Protein AF-A0A3N4I4E0-F1 (afdb_monomer_lite)

Structure (mmCIF, N/CA/C/O backbone):
data_AF-A0A3N4I4E0-F1
#
_entry.id   AF-A0A3N4I4E0-F1
#
loop_
_atom_site.group_PDB
_atom_site.id
_atom_site.type_symbol
_atom_site.label_atom_id
_atom_site.label_alt_id
_atom_site.label_comp_id
_atom_site.label_asym_id
_atom_site.label_entity_id
_atom_site.label_seq_id
_atom_site.pdbx_PDB_ins_code
_atom_site.Cartn_x
_atom_site.Cartn_y
_atom_site.Cartn_z
_atom_site.occupancy
_atom_site.B_iso_or_equiv
_atom_site.auth_seq_id
_atom_site.auth_comp_id
_atom_site.auth_asym_id
_atom_site.auth_atom_id
_atom_site.pdbx_PDB_model_num
ATOM 1 N N . MET A 1 1 ? -31.468 31.174 15.891 1.00 55.53 1 MET A N 1
ATOM 2 C CA . MET A 1 1 ? -30.235 30.364 15.900 1.00 55.53 1 MET A CA 1
ATOM 3 C C . MET A 1 1 ? -30.260 29.590 17.205 1.00 55.53 1 MET A C 1
ATOM 5 O O . MET A 1 1 ? -30.248 30.222 18.251 1.00 55.53 1 MET A O 1
ATOM 9 N N . THR A 1 2 ? -30.496 28.282 17.162 1.00 63.31 2 THR A N 1
ATOM 10 C CA . THR A 1 2 ? -30.601 27.446 18.366 1.00 63.31 2 THR A CA 1
ATOM 11 C C . THR A 1 2 ? -29.204 27.205 18.919 1.00 63.31 2 THR A C 1
ATOM 13 O O . THR A 1 2 ? -28.313 26.785 18.186 1.00 63.31 2 THR A O 1
ATOM 16 N N . ASP A 1 3 ? -29.010 27.522 20.193 1.00 76.69 3 ASP A N 1
ATOM 17 C CA . ASP A 1 3 ? -27.729 27.363 20.862 1.00 76.69 3 ASP A CA 1
ATOM 18 C C . ASP A 1 3 ? -27.512 25.889 21.234 1.00 76.69 3 ASP A C 1
ATOM 20 O O . ASP A 1 3 ? -28.197 25.345 22.101 1.00 76.69 3 ASP A O 1
ATOM 24 N N . LEU A 1 4 ? -26.571 25.232 20.550 1.00 75.00 4 LEU A N 1
ATOM 25 C CA . LEU A 1 4 ? -26.200 23.840 20.818 1.00 75.00 4 LEU A CA 1
ATOM 26 C C . LEU A 1 4 ? -25.424 23.698 22.139 1.00 75.00 4 LEU A C 1
ATOM 28 O O . LEU A 1 4 ? -25.235 22.573 22.601 1.00 75.00 4 LEU A O 1
ATOM 32 N N . THR A 1 5 ? -24.997 24.799 22.778 1.00 79.31 5 THR A N 1
ATOM 33 C CA . THR A 1 5 ? -24.234 24.739 24.033 1.00 79.31 5 THR A CA 1
ATOM 34 C C . THR A 1 5 ? -25.021 24.106 25.181 1.00 79.31 5 THR A C 1
ATOM 36 O O . THR A 1 5 ? -24.421 23.399 25.988 1.00 79.31 5 THR A O 1
ATOM 39 N N . ASN A 1 6 ? -26.353 24.229 25.183 1.00 88.12 6 ASN A N 1
ATOM 40 C CA . ASN A 1 6 ? -27.233 23.716 26.240 1.00 88.12 6 ASN A CA 1
ATOM 41 C C . ASN A 1 6 ? -27.667 22.248 26.068 1.00 88.12 6 ASN A C 1
ATOM 43 O O . ASN A 1 6 ? -28.499 21.769 26.837 1.00 88.12 6 ASN A O 1
ATOM 47 N N . ILE A 1 7 ? -27.142 21.523 25.073 1.00 93.19 7 ILE A N 1
ATOM 48 C CA . ILE A 1 7 ? -27.454 20.097 24.907 1.00 93.19 7 ILE A CA 1
ATOM 49 C C . ILE A 1 7 ? -26.740 19.286 26.009 1.00 93.19 7 ILE A C 1
ATOM 51 O O . ILE A 1 7 ? -25.511 19.397 26.116 1.00 93.19 7 ILE A O 1
ATOM 55 N N . PRO A 1 8 ? -27.469 18.452 26.784 1.00 96.06 8 PRO A N 1
ATOM 56 C CA . PRO A 1 8 ? -26.896 17.491 27.728 1.00 96.06 8 PRO A CA 1
ATOM 57 C C . PRO A 1 8 ? -25.795 16.621 27.113 1.00 96.06 8 PRO A C 1
ATOM 59 O O . PRO A 1 8 ? -25.830 16.297 25.924 1.00 96.06 8 PRO A O 1
ATOM 62 N N . HIS A 1 9 ? -24.816 16.216 27.924 1.00 96.38 9 HIS A N 1
ATOM 63 C CA . HIS A 1 9 ? -23.660 15.452 27.446 1.00 96.38 9 HIS A CA 1
ATOM 64 C C . HIS A 1 9 ? -24.060 14.125 26.788 1.00 96.38 9 HIS A C 1
ATOM 66 O O . HIS A 1 9 ? -23.484 13.746 25.770 1.00 96.38 9 HIS A O 1
ATOM 72 N N . GLU A 1 10 ? -25.074 13.459 27.329 1.00 96.44 10 GLU A N 1
ATOM 73 C CA . GLU A 1 10 ? -25.604 12.186 26.845 1.00 96.44 10 GLU A CA 1
ATOM 74 C C . GLU A 1 10 ? -26.172 12.339 25.432 1.00 96.44 10 GLU A C 1
ATOM 76 O O . GLU A 1 10 ? -25.810 11.583 24.533 1.00 96.44 10 GLU A O 1
ATOM 81 N N . LEU A 1 11 ? -26.972 13.386 25.205 1.00 96.94 11 LEU A N 1
ATOM 82 C CA . LEU A 1 11 ? -27.555 13.670 23.893 1.00 96.94 11 LEU A CA 1
ATOM 83 C C . LEU A 1 11 ? -26.493 14.068 22.861 1.00 96.94 11 LEU A C 1
ATOM 85 O O . LEU A 1 11 ? -26.644 13.772 21.682 1.00 96.94 11 LEU A O 1
ATOM 89 N N . ARG A 1 12 ? -25.390 14.709 23.271 1.00 96.31 12 ARG A N 1
ATOM 90 C CA . ARG A 1 12 ? -24.267 15.003 22.358 1.00 96.31 12 ARG A CA 1
ATOM 91 C C . ARG A 1 12 ? -23.573 13.732 21.882 1.00 96.31 12 ARG A C 1
ATOM 93 O O . ARG A 1 12 ? -23.201 13.656 20.712 1.00 96.31 12 ARG A O 1
ATOM 100 N N . ILE A 1 13 ? -23.396 12.757 22.774 1.00 96.69 13 ILE A N 1
ATOM 101 C CA . ILE A 1 13 ? -22.845 11.446 22.418 1.00 96.69 13 ILE A CA 1
ATOM 102 C C . ILE A 1 13 ? -23.818 10.725 21.484 1.00 96.69 13 ILE A C 1
ATOM 104 O O . ILE A 1 13 ? -23.400 10.298 20.416 1.00 96.69 13 ILE A O 1
ATOM 108 N N . GLU A 1 14 ? -25.110 10.688 21.812 1.00 96.94 14 GLU A N 1
ATOM 109 C CA . GLU A 1 14 ? -26.127 10.060 20.959 1.00 96.94 14 GLU A CA 1
ATOM 110 C C . GLU A 1 14 ? -26.185 10.697 19.559 1.00 96.94 14 GLU A C 1
ATOM 112 O O . GLU A 1 14 ? -26.230 9.987 18.555 1.00 96.94 14 GLU A O 1
ATOM 117 N N . ILE A 1 15 ? -26.105 12.030 19.459 1.00 96.38 15 ILE A N 1
ATOM 118 C CA . ILE A 1 15 ? -25.998 12.724 18.168 1.00 96.38 15 ILE A CA 1
ATOM 119 C C . ILE A 1 15 ? -24.757 12.245 17.415 1.00 96.38 15 ILE A C 1
ATOM 121 O O . ILE A 1 15 ? -24.874 11.875 16.251 1.00 96.38 15 ILE A O 1
ATOM 125 N N . PHE A 1 16 ? -23.589 12.222 18.067 1.00 97.12 16 PHE A N 1
ATOM 126 C CA . PHE A 1 16 ? -22.340 11.763 17.458 1.00 97.12 16 PHE A CA 1
ATOM 127 C C . PHE A 1 16 ? -22.440 10.326 16.926 1.00 97.12 16 PHE A C 1
ATOM 129 O O . PHE A 1 16 ? -22.025 10.074 15.799 1.00 97.12 16 PHE A O 1
ATOM 136 N N . GLU A 1 17 ? -23.025 9.407 17.695 1.00 95.62 17 GLU A N 1
ATOM 137 C CA . GLU A 1 17 ? -23.189 7.997 17.317 1.00 95.62 17 GLU A CA 1
ATOM 138 C C . GLU A 1 17 ? -24.074 7.802 16.075 1.00 95.62 17 GLU A C 1
ATOM 140 O O . GLU A 1 17 ? -23.922 6.809 15.361 1.00 95.62 17 GLU A O 1
ATOM 145 N N . ASN A 1 18 ? -24.970 8.755 15.796 1.00 95.44 18 ASN A N 1
ATOM 146 C CA . ASN A 1 18 ? -25.858 8.740 14.633 1.00 95.44 18 ASN A CA 1
ATOM 147 C C . ASN A 1 18 ? -25.272 9.443 13.393 1.00 95.44 18 ASN A C 1
ATOM 149 O O . ASN A 1 18 ? -25.853 9.358 12.306 1.00 95.44 18 ASN A O 1
ATOM 153 N N . ILE A 1 19 ? -24.129 10.128 13.505 1.00 95.19 19 ILE A N 1
ATOM 154 C CA . ILE A 1 19 ? -23.469 10.732 12.344 1.00 95.19 19 ILE A CA 1
ATOM 155 C C . ILE A 1 19 ? -22.836 9.612 11.515 1.00 95.19 19 ILE A C 1
ATOM 157 O O . ILE A 1 19 ? -21.941 8.917 11.971 1.00 95.19 19 ILE A O 1
ATOM 161 N N . SER A 1 20 ? -23.285 9.433 10.272 1.00 91.38 20 SER A N 1
ATOM 162 C CA . SER A 1 20 ? -22.727 8.402 9.381 1.00 91.38 20 SER A CA 1
ATOM 163 C C . SER A 1 20 ? -21.459 8.867 8.661 1.00 91.38 20 SER A C 1
ATOM 165 O O . SER A 1 20 ? -20.533 8.081 8.450 1.00 91.38 20 SER A O 1
ATOM 167 N N . ASP A 1 21 ? -21.400 10.148 8.284 1.00 92.44 21 ASP A N 1
ATOM 168 C CA . ASP A 1 21 ? -20.262 10.704 7.560 1.00 92.44 21 ASP A CA 1
ATOM 169 C C . ASP A 1 21 ? -19.096 11.041 8.499 1.00 92.44 21 ASP A C 1
ATOM 171 O O . ASP A 1 21 ? -19.231 11.702 9.529 1.00 92.44 21 ASP A O 1
ATOM 175 N N . ARG A 1 22 ? -17.896 10.605 8.118 1.00 92.06 22 ARG A N 1
ATOM 176 C CA . ARG A 1 22 ? -16.695 10.805 8.934 1.00 92.06 22 ARG A CA 1
ATOM 177 C C . ARG A 1 22 ? -16.303 12.283 9.043 1.00 92.06 22 ARG A C 1
ATOM 179 O O . ARG A 1 22 ? -15.754 12.680 10.071 1.00 92.06 22 ARG A O 1
ATOM 186 N N . GLN A 1 23 ? -16.475 13.070 7.982 1.00 93.94 23 GLN A N 1
ATOM 187 C CA . GLN A 1 23 ? -16.108 14.483 7.994 1.00 93.94 23 GLN A CA 1
ATOM 188 C C . GLN A 1 23 ? -17.066 15.274 8.884 1.00 93.94 23 GLN A C 1
ATOM 190 O O . GLN A 1 23 ? -16.603 16.094 9.676 1.00 93.94 23 GLN A O 1
ATOM 195 N N . ASP A 1 24 ? -18.356 14.962 8.843 1.00 95.88 24 ASP A N 1
ATOM 196 C CA . ASP A 1 24 ? -19.344 15.531 9.757 1.00 95.88 24 ASP A CA 1
ATOM 197 C C . ASP A 1 24 ? -19.058 15.143 11.208 1.00 95.88 24 ASP A C 1
ATOM 199 O O . ASP A 1 24 ? -19.115 15.998 12.090 1.00 95.88 24 ASP A O 1
ATOM 203 N N . ALA A 1 25 ? -18.635 13.903 11.464 1.00 96.06 25 ALA A N 1
ATOM 204 C CA . ALA A 1 25 ? -18.245 13.459 12.800 1.00 96.06 25 ALA A CA 1
ATOM 205 C C . ALA A 1 25 ? -17.017 14.226 13.330 1.00 96.06 25 ALA A C 1
ATOM 207 O O . ALA A 1 25 ? -16.953 14.583 14.510 1.00 96.06 25 ALA A O 1
ATOM 208 N N . LEU A 1 26 ? -16.045 14.530 12.458 1.00 95.06 26 LEU A N 1
ATOM 209 C CA . LEU A 1 26 ? -14.902 15.389 12.792 1.00 95.06 26 LEU A CA 1
ATOM 210 C C . LEU A 1 26 ? -15.337 16.833 13.055 1.00 95.06 26 LEU A C 1
ATOM 212 O O . LEU A 1 26 ? -14.911 17.421 14.047 1.00 95.06 26 LEU A O 1
ATOM 216 N N . ASN A 1 27 ? -16.198 17.386 12.202 1.00 96.12 27 ASN A N 1
ATOM 217 C CA . ASN A 1 27 ? -16.724 18.740 12.356 1.00 96.12 27 ASN A CA 1
ATOM 218 C C . ASN A 1 27 ? -17.505 18.868 13.674 1.00 96.12 27 ASN A C 1
ATOM 220 O O . ASN A 1 27 ? -17.295 19.820 14.423 1.00 96.12 27 ASN A O 1
ATOM 224 N N . PHE A 1 28 ? -18.341 17.876 13.994 1.00 95.94 28 PHE A N 1
ATOM 225 C CA . PHE A 1 28 ? -19.105 17.816 15.236 1.00 95.94 28 PHE A CA 1
ATOM 226 C C . PHE A 1 28 ? -18.189 17.728 16.456 1.00 95.94 28 PHE A C 1
ATOM 228 O O . PHE A 1 28 ? -18.354 18.497 17.404 1.00 95.94 28 PHE A O 1
ATOM 235 N N . ARG A 1 29 ? -17.169 16.859 16.418 1.00 96.00 29 ARG A N 1
ATOM 236 C CA . ARG A 1 29 ? -16.148 16.783 17.472 1.00 96.00 29 ARG A CA 1
ATOM 237 C C . ARG A 1 29 ? -15.447 18.125 17.680 1.00 96.00 29 ARG A C 1
ATOM 239 O O . ARG A 1 29 ? -15.196 18.493 18.820 1.00 96.00 29 ARG A O 1
ATOM 246 N N . SER A 1 30 ? -15.131 18.847 16.607 1.00 95.56 30 SER A N 1
ATOM 247 C CA . SER A 1 30 ? -14.412 20.125 16.659 1.00 95.56 30 SER A CA 1
ATOM 248 C C . SER A 1 30 ? -15.290 21.344 16.956 1.00 95.56 30 SER A C 1
ATOM 250 O O . SER A 1 30 ? -14.733 22.424 17.142 1.00 95.56 30 SER A O 1
ATOM 252 N N . LEU A 1 31 ? -16.614 21.182 17.025 1.00 94.75 31 LEU A N 1
ATOM 253 C CA . LEU A 1 31 ? -17.577 22.277 17.152 1.00 94.75 31 LEU A CA 1
ATOM 254 C C . LEU A 1 31 ? -17.364 23.131 18.410 1.00 94.75 31 LEU A C 1
ATOM 256 O O . LEU A 1 31 ? -17.414 24.356 18.337 1.00 94.75 31 LEU A O 1
ATOM 260 N N . ASP A 1 32 ? -17.109 22.494 19.555 1.00 94.56 32 ASP A N 1
ATOM 261 C CA . ASP A 1 32 ? -16.819 23.174 20.817 1.00 94.56 32 ASP A CA 1
ATOM 262 C C . ASP A 1 32 ? -15.914 22.331 21.736 1.00 94.56 32 ASP A C 1
ATOM 264 O O . ASP A 1 32 ? -15.631 21.156 21.482 1.00 94.56 32 ASP A O 1
ATOM 268 N N . LYS A 1 33 ? -15.431 22.945 22.825 1.00 95.06 33 LYS A N 1
ATOM 269 C CA . LYS A 1 33 ? -14.537 22.288 23.792 1.00 95.06 33 LYS A CA 1
ATOM 270 C C . LYS A 1 33 ? -15.213 21.107 24.504 1.00 95.06 33 LYS A C 1
ATOM 272 O O . LYS A 1 33 ? -14.527 20.151 24.870 1.00 95.06 33 LYS A O 1
ATOM 277 N N . THR A 1 34 ? -16.531 21.151 24.693 1.00 95.50 34 THR A N 1
ATOM 278 C CA . THR A 1 34 ? -17.293 20.084 25.354 1.00 95.50 34 THR A CA 1
ATOM 279 C C . THR A 1 34 ? -17.310 18.833 24.480 1.00 95.50 34 THR A C 1
ATOM 281 O O . THR A 1 34 ? -16.913 17.767 24.947 1.00 95.50 34 THR A O 1
ATOM 284 N N . ASN A 1 35 ? -17.635 18.962 23.192 1.00 95.94 35 ASN A N 1
ATOM 285 C CA . ASN A 1 35 ? -17.586 17.872 22.216 1.00 95.94 35 ASN A CA 1
ATOM 286 C C . ASN A 1 35 ? -16.178 17.287 22.085 1.00 95.94 35 ASN A C 1
ATOM 288 O O . ASN A 1 35 ? -16.027 16.068 22.100 1.00 95.94 35 ASN A O 1
ATOM 292 N N . GLN A 1 36 ? -15.141 18.130 22.035 1.00 95.88 36 GLN A N 1
ATOM 293 C CA . GLN A 1 36 ? -13.753 17.653 22.013 1.00 95.88 36 GLN A CA 1
ATOM 294 C C . GLN A 1 36 ? -13.387 16.843 23.266 1.00 95.88 36 GLN A C 1
ATOM 296 O O . GLN A 1 36 ? -12.597 15.904 23.169 1.00 95.88 36 GLN A O 1
ATOM 301 N N . THR A 1 37 ? -13.954 17.196 24.425 1.00 96.44 37 THR A N 1
ATOM 302 C CA . THR A 1 37 ? -13.708 16.508 25.703 1.00 96.44 37 THR A CA 1
ATOM 303 C C . THR A 1 37 ? -14.470 15.185 25.794 1.00 96.44 37 THR A C 1
ATOM 305 O O . THR A 1 37 ? -13.907 14.185 26.234 1.00 96.44 37 THR A O 1
ATOM 308 N N . LEU A 1 38 ? -15.735 15.162 25.360 1.00 96.81 38 LEU A N 1
ATOM 309 C CA . LEU A 1 38 ? -16.597 13.977 25.405 1.00 96.81 38 LEU A CA 1
ATOM 310 C C . LEU A 1 38 ? -16.207 12.943 24.338 1.00 96.81 38 LEU A C 1
ATOM 312 O O . LEU A 1 38 ? -16.094 11.749 24.620 1.00 96.81 38 LEU A O 1
ATOM 316 N N . ILE A 1 39 ? -15.959 13.400 23.109 1.00 97.06 39 ILE A N 1
ATOM 317 C CA . ILE A 1 39 ? -15.645 12.554 21.955 1.00 97.06 39 ILE A CA 1
ATOM 318 C C . ILE A 1 39 ? -14.129 12.362 21.901 1.00 97.06 39 ILE A C 1
ATOM 320 O O . ILE A 1 39 ? -13.401 12.951 21.095 1.00 97.06 39 ILE A O 1
ATOM 324 N N . THR A 1 40 ? -13.645 11.533 22.820 1.00 95.62 40 THR A N 1
ATOM 325 C CA . THR A 1 40 ? -12.248 11.084 22.849 1.00 95.62 40 THR A CA 1
ATOM 326 C C . THR A 1 40 ? -11.919 10.236 21.619 1.00 95.62 40 THR A C 1
ATOM 328 O O . THR A 1 40 ? -12.814 9.733 20.942 1.00 95.62 40 THR A O 1
ATOM 331 N N . ASP A 1 41 ? -10.633 10.001 21.346 1.00 93.19 41 ASP A N 1
ATOM 332 C CA . ASP A 1 41 ? -10.231 9.089 20.263 1.00 93.19 41 ASP A CA 1
ATOM 333 C C . ASP A 1 41 ? -10.795 7.674 20.460 1.00 93.19 41 ASP A C 1
ATOM 335 O O . ASP A 1 41 ? -11.144 7.013 19.486 1.00 93.19 41 ASP A O 1
ATOM 339 N N . THR A 1 42 ? -10.956 7.232 21.712 1.00 93.31 42 THR A N 1
ATOM 340 C CA . THR A 1 42 ? -11.574 5.944 22.051 1.00 93.31 42 THR A CA 1
ATOM 341 C C . THR A 1 42 ? -13.048 5.901 21.667 1.00 93.31 42 THR A C 1
ATOM 343 O O . THR A 1 42 ? -13.491 4.908 21.097 1.00 93.31 42 THR A O 1
ATOM 346 N N . VAL A 1 43 ? -13.812 6.958 21.966 1.00 94.44 43 VAL A N 1
ATOM 347 C CA . VAL A 1 43 ? -15.225 7.060 21.562 1.00 94.44 43 VAL A CA 1
ATOM 348 C C . VAL A 1 43 ? -15.317 7.175 20.044 1.00 94.44 43 VAL A C 1
ATOM 350 O O . VAL A 1 43 ? -16.084 6.453 19.418 1.00 94.44 43 VAL A O 1
ATOM 353 N N . PHE A 1 44 ? -14.460 7.990 19.429 1.00 95.69 44 PHE A N 1
ATOM 354 C CA . PHE A 1 44 ? -14.440 8.169 17.983 1.00 95.69 44 PHE A CA 1
ATOM 355 C C . PHE A 1 44 ? -14.168 6.857 17.236 1.00 95.69 44 PHE A C 1
ATOM 357 O O . PHE A 1 44 ? -14.888 6.518 16.301 1.00 95.69 44 PHE A O 1
ATOM 364 N N . ALA A 1 45 ? -13.183 6.079 17.695 1.00 93.25 45 ALA A N 1
ATOM 365 C CA . ALA A 1 45 ? -12.782 4.805 17.098 1.00 93.25 45 ALA A CA 1
ATOM 366 C C . ALA A 1 45 ? -13.842 3.686 17.196 1.00 93.25 45 ALA A C 1
ATOM 368 O O . ALA A 1 45 ? -13.687 2.632 16.567 1.00 93.25 45 ALA A O 1
ATOM 369 N N . ARG A 1 46 ? -14.910 3.878 17.984 1.00 93.19 46 ARG A N 1
ATOM 370 C CA . ARG A 1 46 ? -16.041 2.938 18.043 1.00 93.19 46 ARG A CA 1
ATOM 371 C C . ARG A 1 46 ? -16.972 3.065 16.845 1.00 93.19 46 ARG A C 1
ATOM 373 O O . ARG A 1 46 ? -17.530 2.052 16.455 1.00 93.19 46 ARG A O 1
ATOM 380 N N . HIS A 1 47 ? -17.091 4.258 16.265 1.00 94.00 47 HIS A N 1
ATOM 381 C CA . HIS A 1 47 ? -18.064 4.553 15.202 1.00 94.00 47 HIS A CA 1
ATOM 382 C C . HIS A 1 47 ? -17.392 4.956 13.883 1.00 94.00 47 HIS A C 1
ATOM 384 O O . HIS A 1 47 ? -17.961 4.790 12.807 1.00 94.00 47 HIS A O 1
ATOM 390 N N . HIS A 1 48 ? -16.151 5.447 13.938 1.00 95.06 48 HIS A N 1
ATOM 391 C CA . HIS A 1 48 ? -15.428 5.940 12.773 1.00 95.06 48 HIS A CA 1
ATOM 392 C C . HIS A 1 48 ? -13.957 5.532 12.785 1.00 95.06 48 HIS A C 1
ATOM 394 O O . HIS A 1 48 ? -13.319 5.397 13.826 1.00 95.06 48 HIS A O 1
ATOM 400 N N . LEU A 1 49 ? -13.373 5.417 11.592 1.00 94.00 49 LEU A N 1
ATOM 401 C CA . LEU A 1 49 ? -11.937 5.199 11.453 1.00 94.00 49 LEU A CA 1
ATOM 402 C C . LEU A 1 49 ? -11.156 6.472 11.798 1.00 94.00 49 LEU A C 1
ATOM 404 O O . LEU A 1 49 ? -11.375 7.548 11.218 1.00 94.00 49 LEU A O 1
ATOM 408 N N . LEU A 1 50 ? -10.161 6.326 12.672 1.00 93.50 50 LEU A N 1
ATOM 409 C CA . LEU A 1 50 ? -9.183 7.376 12.951 1.00 93.50 50 LEU A CA 1
ATOM 410 C C . LEU A 1 50 ? -8.433 7.775 11.663 1.00 93.50 50 LEU A C 1
ATOM 412 O O . LEU A 1 50 ? -8.303 6.958 10.747 1.00 93.50 50 LEU A O 1
ATOM 416 N N . PRO A 1 51 ? -7.876 9.003 11.566 1.00 92.12 51 PRO A N 1
ATOM 417 C CA . PRO A 1 51 ? -7.132 9.445 10.378 1.00 92.12 51 PRO A CA 1
ATOM 418 C C . PRO A 1 51 ? -6.061 8.449 9.911 1.00 92.12 51 PRO A C 1
ATOM 420 O O . PRO A 1 51 ? -5.933 8.171 8.719 1.00 92.12 51 PRO A O 1
ATOM 423 N N . LYS A 1 52 ? -5.341 7.850 10.864 1.00 94.50 52 LYS A N 1
ATOM 424 C CA . LYS A 1 52 ? -4.336 6.818 10.600 1.00 94.50 52 LYS A CA 1
ATOM 425 C C . LYS A 1 52 ? -4.943 5.548 10.000 1.00 94.50 52 LYS A C 1
ATOM 427 O O . LYS A 1 52 ? -4.450 5.064 8.988 1.00 94.50 52 LYS A O 1
ATOM 432 N N . GLN A 1 53 ? -6.028 5.039 10.582 1.00 95.12 53 GLN A N 1
ATOM 433 C CA . GLN A 1 53 ? -6.737 3.853 10.089 1.00 95.12 53 GLN A CA 1
ATOM 434 C C . GLN A 1 53 ? -7.316 4.082 8.691 1.00 95.12 53 GLN A C 1
ATOM 436 O O . GLN A 1 53 ? -7.198 3.221 7.824 1.00 95.12 53 GLN A O 1
ATOM 441 N N . HIS A 1 54 ? -7.860 5.271 8.431 1.00 94.69 54 HIS A N 1
ATOM 442 C CA . HIS A 1 54 ? -8.340 5.645 7.105 1.00 94.69 54 HIS A CA 1
ATOM 443 C C . HIS A 1 54 ? -7.205 5.641 6.064 1.00 94.69 54 HIS A C 1
ATOM 445 O O . HIS A 1 54 ? -7.373 5.142 4.951 1.00 94.69 54 HIS A O 1
ATOM 451 N N . TYR A 1 55 ? -6.021 6.148 6.426 1.00 96.56 55 TYR A N 1
ATOM 452 C CA . TYR A 1 55 ? -4.837 6.070 5.568 1.00 96.56 55 TYR A CA 1
ATOM 453 C C . TYR A 1 55 ? -4.395 4.619 5.308 1.00 96.56 55 TYR A C 1
ATOM 455 O O . TYR A 1 55 ? -4.133 4.268 4.156 1.00 96.56 55 TYR A O 1
ATOM 463 N N . ILE A 1 56 ? -4.363 3.770 6.344 1.00 97.38 56 ILE A N 1
ATOM 464 C CA . ILE A 1 56 ? -4.071 2.332 6.214 1.00 97.38 56 ILE A CA 1
ATOM 465 C C . ILE A 1 56 ? -5.050 1.697 5.224 1.00 97.38 56 ILE A C 1
ATOM 467 O O . ILE A 1 56 ? -4.617 1.140 4.215 1.00 97.38 56 ILE A O 1
ATOM 471 N N . LEU A 1 57 ? -6.356 1.848 5.462 1.00 97.31 57 LEU A N 1
ATOM 472 C CA . LEU A 1 57 ? -7.408 1.275 4.626 1.00 97.31 57 LEU A CA 1
ATOM 473 C C . LEU A 1 57 ? -7.265 1.700 3.164 1.00 97.31 57 LEU A C 1
ATOM 475 O O . LEU A 1 57 ? -7.289 0.853 2.272 1.00 97.31 57 LEU A O 1
ATOM 479 N N . LYS A 1 58 ? -7.036 2.995 2.916 1.00 96.88 58 LYS A N 1
ATOM 480 C CA . LYS A 1 58 ? -6.816 3.528 1.568 1.00 96.88 58 LYS A CA 1
ATOM 481 C C . LYS A 1 58 ? -5.662 2.817 0.859 1.00 96.88 58 LYS A C 1
ATOM 483 O O . LYS A 1 58 ? -5.820 2.398 -0.284 1.00 96.88 58 LYS A O 1
ATOM 488 N N . VAL A 1 59 ? -4.517 2.639 1.520 1.00 97.56 59 VAL A N 1
ATOM 489 C CA . VAL A 1 59 ? -3.357 1.951 0.924 1.00 97.56 59 VAL A CA 1
ATOM 490 C C . VAL A 1 59 ? -3.645 0.464 0.688 1.00 97.56 59 VAL A C 1
ATOM 492 O O . VAL A 1 59 ? -3.261 -0.075 -0.357 1.00 97.56 59 VAL A O 1
ATOM 495 N N . LEU A 1 60 ? -4.340 -0.203 1.616 1.00 97.38 60 LEU A N 1
ATOM 496 C CA . LEU A 1 60 ? -4.748 -1.600 1.454 1.00 97.38 60 LEU A CA 1
ATOM 497 C C . LEU A 1 60 ? -5.670 -1.769 0.240 1.00 97.38 60 LEU A C 1
ATOM 499 O O . LEU A 1 60 ? -5.410 -2.640 -0.591 1.00 97.38 60 LEU A O 1
ATOM 503 N N . ILE A 1 61 ? -6.687 -0.918 0.092 1.00 96.88 61 ILE A N 1
ATOM 504 C CA . ILE A 1 61 ? -7.621 -0.955 -1.041 1.00 96.88 61 ILE A CA 1
ATOM 505 C C . ILE A 1 61 ? -6.905 -0.610 -2.345 1.00 96.88 61 ILE A C 1
ATOM 507 O O . ILE A 1 61 ? -7.014 -1.361 -3.311 1.00 96.88 61 ILE A O 1
ATOM 511 N N . GLU A 1 62 ? -6.115 0.469 -2.378 1.00 95.12 62 GLU A N 1
ATOM 512 C CA . GLU A 1 62 ? -5.384 0.868 -3.584 1.00 95.12 62 GLU A CA 1
ATOM 513 C C . GLU A 1 62 ? -4.537 -0.294 -4.108 1.00 95.12 62 GLU A C 1
ATOM 515 O O . GLU A 1 62 ? -4.502 -0.541 -5.311 1.00 95.12 62 GLU A O 1
ATOM 520 N N . THR A 1 63 ? -3.854 -1.022 -3.225 1.00 95.25 63 THR A N 1
ATOM 521 C CA . THR A 1 63 ? -2.954 -2.133 -3.579 1.00 95.25 63 THR A CA 1
ATOM 522 C C . THR A 1 63 ? -3.659 -3.445 -3.913 1.00 95.25 63 THR A C 1
ATOM 524 O O . THR A 1 63 ? -3.027 -4.322 -4.509 1.00 95.25 63 THR A O 1
ATOM 527 N N . TYR A 1 64 ? -4.956 -3.570 -3.641 1.00 95.31 64 TYR A N 1
ATOM 528 C CA . TYR A 1 64 ? -5.755 -4.732 -4.008 1.00 95.31 64 TYR A CA 1
ATOM 529 C C . TYR A 1 64 ? -6.186 -4.669 -5.481 1.00 95.31 64 TYR A C 1
ATOM 531 O O . TYR A 1 64 ? -6.853 -3.734 -5.910 1.00 95.31 64 TYR A O 1
ATOM 539 N N . LYS A 1 65 ? -5.825 -5.677 -6.288 1.00 90.31 65 LYS A N 1
ATOM 540 C CA . LYS A 1 65 ? -6.166 -5.724 -7.728 1.00 90.31 65 LYS A CA 1
ATOM 541 C C . LYS A 1 65 ? -7.391 -6.595 -8.027 1.00 90.31 65 LYS A C 1
ATOM 543 O O . LYS A 1 65 ? -7.436 -7.254 -9.062 1.00 90.31 65 LYS A O 1
ATOM 548 N N . GLY A 1 66 ? -8.347 -6.668 -7.099 1.00 90.62 66 GLY A N 1
ATOM 549 C CA . GLY A 1 66 ? -9.562 -7.479 -7.260 1.00 90.62 66 GLY A CA 1
ATOM 550 C C . GLY A 1 66 ? -9.360 -8.989 -7.068 1.00 90.62 66 GLY A C 1
ATOM 551 O O . GLY A 1 66 ? -10.265 -9.774 -7.338 1.00 90.62 66 GLY A O 1
ATOM 552 N N . CYS A 1 67 ? -8.175 -9.422 -6.626 1.00 91.94 67 CYS A N 1
ATOM 553 C CA . CYS A 1 67 ? -7.857 -10.832 -6.413 1.00 91.94 67 CYS A CA 1
ATOM 554 C C . CYS A 1 67 ? -7.055 -11.026 -5.126 1.00 91.94 67 CYS A C 1
ATOM 556 O O . CYS A 1 67 ? -6.081 -10.313 -4.882 1.00 91.94 67 CYS A O 1
ATOM 558 N N . ALA A 1 68 ? -7.413 -12.037 -4.328 1.00 90.88 68 ALA A N 1
ATOM 559 C CA . ALA A 1 68 ? -6.710 -12.343 -3.082 1.00 90.88 68 ALA A CA 1
ATOM 560 C C . ALA A 1 68 ? -5.228 -12.684 -3.313 1.00 90.88 68 ALA A C 1
ATOM 562 O O . ALA A 1 68 ? -4.406 -12.411 -2.457 1.00 90.88 68 ALA A O 1
ATOM 563 N N . ARG A 1 69 ? -4.844 -13.200 -4.488 1.00 90.38 69 ARG A N 1
ATOM 564 C CA . ARG A 1 69 ? -3.435 -13.484 -4.836 1.00 90.38 69 ARG A CA 1
ATOM 565 C C . ARG A 1 69 ? -2.644 -12.256 -5.289 1.00 90.38 69 ARG A C 1
ATOM 567 O O . ARG A 1 69 ? -1.577 -12.393 -5.882 1.00 90.38 69 ARG A O 1
ATOM 574 N N . THR A 1 70 ? -3.170 -11.055 -5.072 1.00 88.12 70 THR A N 1
ATOM 575 C CA . THR A 1 70 ? -2.534 -9.817 -5.515 1.00 88.12 70 THR A CA 1
ATOM 576 C C . THR A 1 70 ? -2.461 -8.805 -4.387 1.00 88.12 70 THR A C 1
ATOM 578 O O . THR A 1 70 ? -3.401 -8.632 -3.615 1.00 88.12 70 THR A O 1
ATOM 581 N N . GLY A 1 71 ? -1.321 -8.130 -4.320 1.00 89.88 71 GLY A N 1
ATOM 582 C CA . GLY A 1 71 ? -1.076 -7.008 -3.434 1.00 89.88 71 GLY A CA 1
ATOM 583 C C . GLY A 1 71 ? -1.349 -7.215 -1.963 1.00 89.88 71 GLY A C 1
ATOM 584 O O . GLY A 1 71 ? -0.851 -8.172 -1.385 1.00 89.88 71 GLY A O 1
ATOM 585 N N . SER A 1 72 ? -2.108 -6.305 -1.359 1.00 95.38 72 SER A N 1
ATOM 586 C CA . SER A 1 72 ? -2.524 -6.407 0.043 1.00 95.38 72 SER A CA 1
ATOM 587 C C . SER A 1 72 ? -3.270 -7.717 0.324 1.00 95.38 72 SER A C 1
ATOM 589 O O . SER A 1 72 ? -3.035 -8.343 1.351 1.00 95.38 72 SER A O 1
ATOM 591 N N . GLY A 1 73 ? -4.067 -8.224 -0.622 1.00 95.31 73 GLY A N 1
ATOM 592 C CA . GLY A 1 73 ? -4.688 -9.546 -0.506 1.00 95.31 73 GLY A CA 1
ATOM 593 C C . GLY A 1 73 ? -3.669 -10.673 -0.319 1.00 95.31 73 GLY A C 1
ATOM 594 O O . GLY A 1 73 ? -3.882 -11.566 0.500 1.00 95.31 73 GLY A O 1
ATOM 595 N N . LEU A 1 74 ? -2.535 -10.605 -1.025 1.00 93.38 74 LEU A N 1
ATOM 596 C CA . LEU A 1 74 ? -1.495 -11.630 -0.940 1.00 93.38 74 LEU A CA 1
ATOM 597 C C . LEU A 1 74 ? -0.854 -11.659 0.452 1.00 93.38 74 LEU A C 1
ATOM 599 O O . LEU A 1 74 ? -0.508 -12.734 0.921 1.00 93.38 74 LEU A O 1
ATOM 603 N N . VAL A 1 75 ? -0.767 -10.518 1.143 1.00 94.38 75 VAL A N 1
ATOM 604 C CA . VAL A 1 75 ? -0.273 -10.454 2.530 1.00 94.38 75 VAL A CA 1
ATOM 605 C C . VAL A 1 75 ? -1.152 -11.296 3.455 1.00 94.38 75 VAL A C 1
ATOM 607 O O . VAL A 1 75 ? -0.639 -12.115 4.211 1.00 94.38 75 VAL A O 1
ATOM 610 N N . LEU A 1 76 ? -2.478 -11.161 3.350 1.00 94.62 76 LEU A N 1
ATOM 611 C CA . LEU A 1 76 ? -3.412 -11.968 4.141 1.00 94.62 76 LEU A CA 1
ATOM 612 C C . LEU A 1 76 ? -3.305 -13.464 3.808 1.00 94.62 76 LEU A C 1
ATOM 614 O O . LEU A 1 76 ? -3.348 -14.297 4.712 1.00 94.62 76 LEU A O 1
ATOM 618 N N . LEU A 1 77 ? -3.127 -13.811 2.529 1.00 92.38 77 LEU A N 1
ATOM 619 C CA . LEU A 1 77 ? -2.939 -15.205 2.115 1.00 92.38 77 LEU A CA 1
ATOM 620 C C . LEU A 1 77 ? -1.645 -15.815 2.658 1.00 92.38 77 LEU A C 1
ATOM 622 O O . LEU A 1 77 ? -1.675 -16.928 3.178 1.00 92.38 77 LEU A O 1
ATOM 626 N N . GLU A 1 78 ? -0.524 -15.098 2.559 1.00 89.75 78 GLU A N 1
ATOM 627 C CA . GLU A 1 78 ? 0.763 -15.544 3.111 1.00 89.75 78 GLU A CA 1
ATOM 628 C C . GLU A 1 78 ? 0.709 -15.621 4.648 1.00 89.75 78 GLU A C 1
ATOM 630 O O . GLU A 1 78 ? 1.331 -16.497 5.242 1.00 89.75 78 GLU A O 1
ATOM 635 N N . GLY A 1 79 ? -0.107 -14.776 5.289 1.00 86.50 79 GLY A N 1
ATOM 636 C CA . GLY A 1 79 ? -0.439 -14.852 6.714 1.00 86.50 79 GLY A CA 1
ATOM 637 C C . GLY A 1 79 ? -1.350 -16.028 7.101 1.00 86.50 79 GLY A C 1
ATOM 638 O O . GLY A 1 79 ? -1.592 -16.260 8.282 1.00 86.50 79 GLY A O 1
ATOM 639 N N . GLY A 1 80 ? -1.843 -16.804 6.131 1.00 88.56 80 GLY A N 1
ATOM 640 C CA . GLY A 1 80 ? -2.606 -18.032 6.360 1.00 88.56 80 GLY A CA 1
ATOM 641 C C . GLY A 1 80 ? -4.128 -17.885 6.298 1.00 88.56 80 GLY A C 1
ATOM 642 O O . GLY A 1 80 ? -4.828 -18.869 6.578 1.00 88.56 80 GLY A O 1
ATOM 643 N N . LEU A 1 81 ? -4.654 -16.714 5.915 1.00 92.94 81 LEU A N 1
ATOM 644 C CA . LEU A 1 81 ? -6.083 -16.552 5.638 1.00 92.94 81 LEU A CA 1
ATOM 645 C C . LEU A 1 81 ? -6.465 -17.285 4.348 1.00 92.94 81 LEU A C 1
ATOM 647 O O . LEU A 1 81 ? -5.671 -17.470 3.426 1.00 92.94 81 LEU A O 1
ATOM 651 N N . THR A 1 82 ? -7.723 -17.718 4.278 1.00 94.75 82 THR A N 1
ATOM 652 C CA . THR A 1 82 ? -8.236 -18.406 3.092 1.00 94.75 82 THR A CA 1
ATOM 653 C C . THR A 1 82 ? -8.536 -17.419 1.968 1.00 94.75 82 THR A C 1
ATOM 655 O O . THR A 1 82 ? -8.960 -16.289 2.202 1.00 94.75 82 THR A O 1
ATOM 658 N N . HIS A 1 83 ? -8.428 -17.885 0.722 1.00 95.50 83 HIS A N 1
ATOM 659 C CA . HIS A 1 83 ? -8.793 -17.095 -0.458 1.00 95.50 83 HIS A CA 1
ATOM 660 C C . HIS A 1 83 ? -10.215 -16.528 -0.389 1.00 95.50 83 HIS A C 1
ATOM 662 O O . HIS A 1 83 ? -10.439 -15.381 -0.776 1.00 95.50 83 HIS A O 1
ATOM 668 N N . LYS A 1 84 ? -11.174 -17.318 0.110 1.00 96.75 84 LYS A N 1
ATOM 669 C CA . LYS A 1 84 ? -12.571 -16.897 0.259 1.00 96.75 84 LYS A CA 1
ATOM 670 C C . LYS A 1 84 ? -12.695 -15.734 1.247 1.00 96.75 84 LYS A C 1
ATOM 672 O O . LYS A 1 84 ? -13.275 -14.714 0.887 1.00 96.75 84 LYS A O 1
ATOM 677 N N . LEU A 1 85 ? -12.108 -15.870 2.438 1.00 96.44 85 LEU A N 1
ATOM 678 C CA . LEU A 1 85 ? -12.175 -14.845 3.482 1.00 96.44 85 LEU A CA 1
ATOM 679 C C . LEU A 1 85 ? -11.468 -13.555 3.057 1.00 96.44 85 LEU A C 1
ATOM 681 O O . LEU A 1 85 ? -12.050 -12.481 3.163 1.00 96.44 85 LEU A O 1
ATOM 685 N N . THR A 1 86 ? -10.255 -13.650 2.507 1.00 96.62 86 THR A N 1
ATOM 686 C CA . THR A 1 86 ? -9.527 -12.480 1.996 1.00 96.62 86 THR A CA 1
ATOM 687 C C . THR A 1 86 ? -10.355 -11.732 0.957 1.00 96.62 86 THR A C 1
ATOM 689 O O . THR A 1 86 ? -10.497 -10.517 1.039 1.00 96.62 86 THR A O 1
ATOM 692 N N . LYS A 1 87 ? -10.937 -12.448 -0.013 1.00 96.75 87 LYS A N 1
ATOM 693 C CA . LYS A 1 87 ? -11.766 -11.834 -1.053 1.00 96.75 87 LYS A CA 1
ATOM 694 C C . LYS A 1 87 ? -12.993 -11.130 -0.451 1.00 96.75 87 LYS A C 1
ATOM 696 O O . LYS A 1 87 ? -13.303 -10.020 -0.867 1.00 96.75 87 LYS A O 1
ATOM 701 N N . GLN A 1 88 ? -13.651 -11.752 0.527 1.00 97.50 88 GLN A N 1
ATOM 702 C CA . GLN A 1 88 ? -14.806 -11.172 1.212 1.00 97.50 88 GLN A CA 1
ATOM 703 C C . GLN A 1 88 ? -14.450 -9.880 1.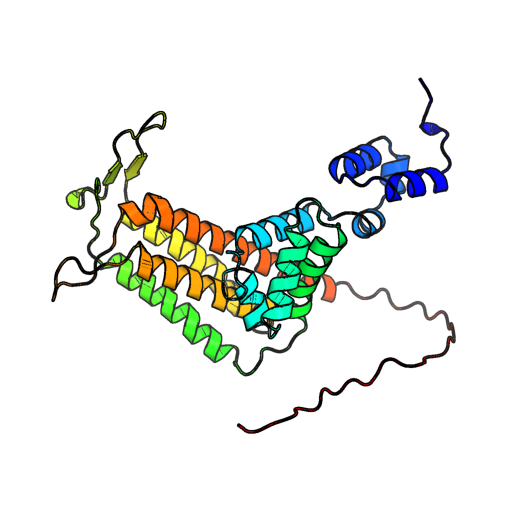959 1.00 97.50 88 GLN A C 1
ATOM 705 O O . GLN A 1 88 ? -15.110 -8.872 1.742 1.00 97.50 88 GLN A O 1
ATOM 710 N N . LEU A 1 89 ? -13.371 -9.872 2.750 1.00 97.94 89 LEU A N 1
ATOM 711 C CA . LEU A 1 89 ? -12.939 -8.681 3.496 1.00 97.94 89 LEU A CA 1
ATOM 712 C C . LEU A 1 89 ? -12.718 -7.467 2.581 1.00 97.94 89 LEU A C 1
ATOM 714 O O . LEU A 1 89 ? -13.144 -6.362 2.904 1.00 97.94 89 LEU A O 1
ATOM 718 N N . PHE A 1 90 ? -12.082 -7.672 1.423 1.00 97.88 90 PHE A N 1
ATOM 719 C CA . PHE A 1 90 ? -11.876 -6.593 0.457 1.00 97.88 90 PHE A CA 1
ATOM 720 C C . PHE A 1 90 ? -13.164 -6.166 -0.248 1.00 97.88 90 PHE A C 1
ATOM 722 O O . PHE A 1 90 ? -13.358 -4.971 -0.439 1.00 97.88 90 PHE A O 1
ATOM 729 N N . HIS A 1 91 ? -14.045 -7.097 -0.629 1.00 96.81 91 HIS A N 1
ATOM 730 C CA . HIS A 1 91 ? -15.319 -6.724 -1.250 1.00 96.81 91 HIS A CA 1
ATOM 731 C C . HIS A 1 91 ? -16.210 -5.923 -0.306 1.00 96.81 91 HIS A C 1
ATOM 733 O O . HIS A 1 91 ? -16.732 -4.895 -0.726 1.00 96.81 91 HIS A O 1
ATOM 739 N N . ASP A 1 92 ? -16.328 -6.349 0.952 1.00 97.06 92 ASP A N 1
ATOM 740 C CA . ASP A 1 92 ? -17.111 -5.634 1.960 1.00 97.06 92 ASP A CA 1
ATOM 741 C C . ASP A 1 92 ? -16.565 -4.206 2.153 1.00 97.06 92 ASP A C 1
ATOM 743 O O . ASP A 1 92 ? -17.333 -3.249 2.207 1.00 97.06 92 ASP A O 1
ATOM 747 N N . ALA A 1 93 ? -15.237 -4.045 2.216 1.00 97.00 93 ALA A N 1
ATOM 748 C CA . ALA A 1 93 ? -14.587 -2.745 2.412 1.00 97.00 93 ALA A CA 1
ATOM 749 C C . ALA A 1 93 ? -14.604 -1.831 1.168 1.00 97.00 93 ALA A C 1
ATOM 751 O O . ALA A 1 93 ? -14.374 -0.631 1.297 1.00 97.00 93 ALA A O 1
ATOM 752 N N . MET A 1 94 ? -14.843 -2.385 -0.025 1.00 96.50 94 MET A N 1
ATOM 753 C CA . MET A 1 94 ? -14.892 -1.661 -1.305 1.00 96.50 94 MET A CA 1
ATOM 754 C C . MET A 1 94 ? -16.318 -1.465 -1.842 1.00 96.50 94 MET A C 1
ATOM 756 O O . MET A 1 94 ? -16.473 -1.035 -2.986 1.00 96.50 94 MET A O 1
ATOM 760 N N . ALA A 1 95 ? -17.352 -1.814 -1.071 1.00 95.94 95 ALA A N 1
ATOM 761 C CA . ALA A 1 95 ? -18.737 -1.555 -1.453 1.00 95.94 95 ALA A CA 1
ATOM 762 C C . ALA A 1 95 ? -18.974 -0.049 -1.688 1.00 95.94 95 ALA A C 1
ATOM 764 O O . ALA A 1 95 ? -18.228 0.780 -1.178 1.00 95.94 95 ALA A O 1
ATOM 765 N N . GLU A 1 96 ? -20.012 0.309 -2.451 1.00 92.56 96 GLU A N 1
ATOM 766 C CA . GLU A 1 96 ? -20.339 1.714 -2.762 1.00 92.56 96 GLU A CA 1
ATOM 767 C C . GLU A 1 96 ? -20.606 2.544 -1.496 1.00 92.56 96 GLU A C 1
ATOM 769 O O . GLU A 1 96 ? -20.173 3.687 -1.402 1.00 92.56 96 GLU A O 1
ATOM 774 N N . ASN A 1 97 ? -21.237 1.924 -0.494 1.00 90.12 97 ASN A N 1
ATOM 775 C CA . ASN A 1 97 ? -21.478 2.491 0.831 1.00 90.12 97 ASN A CA 1
ATOM 776 C C . ASN A 1 97 ? -21.037 1.471 1.892 1.00 90.12 97 ASN A C 1
ATOM 778 O O . ASN A 1 97 ? -21.878 0.759 2.452 1.00 90.12 97 ASN A O 1
ATOM 782 N N . PRO A 1 98 ? -19.722 1.299 2.112 1.00 90.81 98 PRO A N 1
ATOM 783 C CA . PRO A 1 98 ? -19.236 0.262 3.000 1.00 90.81 98 PRO A CA 1
ATOM 784 C C . PRO A 1 98 ? -19.544 0.673 4.447 1.00 90.81 98 PRO A C 1
ATOM 786 O O . PRO A 1 98 ? -19.216 1.796 4.841 1.00 90.81 98 PRO A O 1
ATOM 789 N N . PRO A 1 99 ? -20.139 -0.209 5.272 1.00 91.56 99 PRO A N 1
ATOM 790 C CA . PRO A 1 99 ? -20.275 0.081 6.693 1.00 91.56 99 PRO A CA 1
ATOM 791 C C . PRO A 1 99 ? -18.877 0.271 7.292 1.00 91.56 99 PRO A C 1
ATOM 793 O O . PRO A 1 99 ? -17.935 -0.418 6.886 1.00 91.56 99 PRO A O 1
ATOM 796 N N . PHE A 1 100 ? -18.719 1.168 8.272 1.00 92.12 100 PHE A N 1
ATOM 797 C CA . PHE A 1 100 ? -17.400 1.446 8.862 1.00 92.12 100 PHE A CA 1
ATOM 798 C C . PHE A 1 100 ? -16.719 0.162 9.380 1.00 92.12 100 PHE A C 1
ATOM 800 O O . PHE A 1 100 ? -15.505 -0.012 9.232 1.00 92.12 100 PHE A O 1
ATOM 807 N N . GLU A 1 101 ? -17.522 -0.779 9.891 1.00 95.06 101 GLU A N 1
ATOM 808 C CA . GLU A 1 101 ? -17.078 -2.088 10.371 1.00 95.06 101 GLU A CA 1
ATOM 809 C C . GLU A 1 101 ? -16.439 -2.953 9.280 1.00 95.06 101 GLU A C 1
ATOM 811 O O . GLU A 1 101 ? -15.585 -3.789 9.565 1.00 95.06 101 GLU A O 1
ATOM 816 N N . ALA A 1 102 ? -16.791 -2.777 8.005 1.00 96.31 102 ALA A N 1
ATOM 817 C CA . ALA A 1 102 ? -16.118 -3.493 6.925 1.00 96.31 102 ALA A CA 1
ATOM 818 C C . ALA A 1 102 ? -14.652 -3.057 6.789 1.00 96.31 102 ALA A C 1
ATOM 820 O O . ALA A 1 102 ? -13.757 -3.904 6.733 1.00 96.31 102 ALA A O 1
ATOM 821 N N . GLY A 1 103 ? -14.398 -1.746 6.804 1.00 96.31 103 GLY A N 1
ATOM 822 C CA . GLY A 1 103 ? -13.042 -1.200 6.775 1.00 96.31 103 GLY A CA 1
ATOM 823 C C . GLY A 1 103 ? -12.245 -1.566 8.028 1.00 96.31 103 GLY A C 1
ATOM 824 O O . GLY A 1 103 ? -11.085 -1.970 7.926 1.00 96.31 103 GLY A O 1
ATOM 825 N N . LYS A 1 104 ? -12.883 -1.491 9.200 1.00 96.38 104 LYS A N 1
ATOM 826 C CA . LYS A 1 104 ? -12.273 -1.849 10.485 1.00 96.38 104 LYS A CA 1
ATOM 827 C C . LYS A 1 104 ? -11.872 -3.325 10.542 1.00 96.38 104 LYS A C 1
ATOM 829 O O . LYS A 1 104 ? -10.703 -3.607 10.788 1.00 96.38 104 LYS A O 1
ATOM 834 N N . ARG A 1 105 ? -12.772 -4.250 10.179 1.00 97.56 105 ARG A N 1
ATOM 835 C CA . ARG A 1 105 ? -12.480 -5.696 10.113 1.00 97.56 105 ARG A CA 1
ATOM 836 C C . ARG A 1 105 ? -11.315 -6.023 9.180 1.00 97.56 105 ARG A C 1
ATOM 838 O O . ARG A 1 105 ? -10.533 -6.926 9.468 1.00 97.56 105 ARG A O 1
ATOM 845 N N . LEU A 1 106 ? -11.178 -5.307 8.060 1.00 97.94 106 LEU A N 1
ATOM 846 C CA . LEU A 1 106 ? -10.034 -5.491 7.166 1.00 97.94 106 LEU A CA 1
ATOM 847 C C . LEU A 1 106 ? -8.720 -5.066 7.840 1.00 97.94 106 LEU A C 1
ATOM 849 O O . LEU A 1 106 ? -7.738 -5.795 7.741 1.00 97.9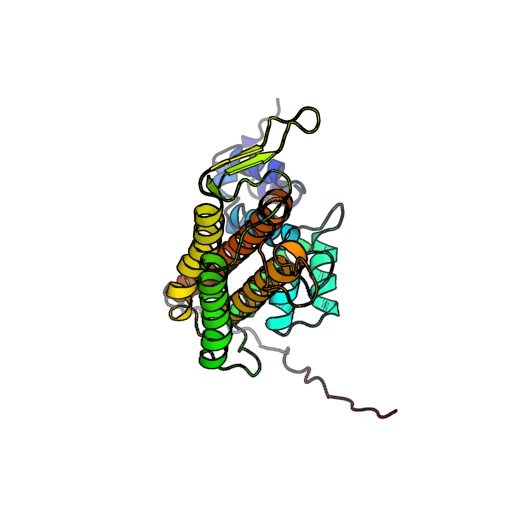4 106 LEU A O 1
ATOM 853 N N . ILE A 1 107 ? -8.692 -3.926 8.536 1.00 97.56 107 ILE A N 1
ATOM 854 C CA . ILE A 1 107 ? -7.504 -3.478 9.284 1.00 97.56 107 ILE A CA 1
ATOM 855 C C . ILE A 1 107 ? -7.171 -4.477 10.398 1.00 97.56 107 ILE A C 1
ATOM 857 O O . ILE A 1 107 ? -6.033 -4.935 10.479 1.00 97.56 107 ILE A O 1
ATOM 861 N N . GLU A 1 108 ? -8.165 -4.877 11.188 1.00 96.19 108 GLU A N 1
ATOM 862 C CA . GLU A 1 108 ? -8.012 -5.850 12.274 1.00 96.19 108 GLU A CA 1
ATOM 863 C C . GLU A 1 108 ? -7.499 -7.203 11.762 1.00 96.19 108 GLU A C 1
ATOM 865 O O . GLU A 1 108 ? -6.670 -7.831 12.413 1.00 96.19 108 GLU A O 1
ATOM 870 N N . ALA A 1 109 ? -7.907 -7.639 10.564 1.00 96.81 109 ALA A N 1
ATOM 871 C CA . ALA A 1 109 ? -7.377 -8.856 9.950 1.00 96.81 109 ALA A CA 1
ATOM 872 C C . ALA A 1 109 ? -5.871 -8.761 9.649 1.00 96.81 109 ALA A C 1
ATOM 874 O O . ALA A 1 109 ? -5.159 -9.757 9.776 1.00 96.81 109 ALA A O 1
ATOM 875 N N . PHE A 1 110 ? -5.370 -7.580 9.270 1.00 97.06 110 PHE A N 1
ATOM 876 C CA . PHE A 1 110 ? -3.932 -7.343 9.123 1.00 97.06 110 PHE A CA 1
ATOM 877 C C . PHE A 1 110 ? -3.233 -7.258 10.481 1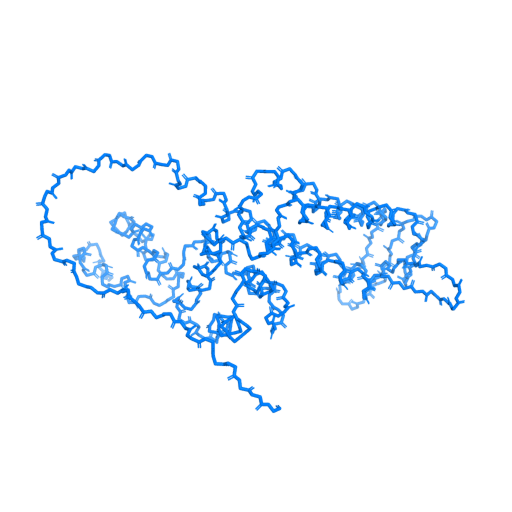.00 97.06 110 PHE A C 1
ATOM 879 O O . PHE A 1 110 ? -2.164 -7.841 10.643 1.00 97.06 110 PHE A O 1
ATOM 886 N N . GLU A 1 111 ? -3.820 -6.572 11.461 1.00 95.25 111 GLU A N 1
ATOM 887 C CA . GLU A 1 111 ? -3.261 -6.476 12.816 1.00 95.25 111 GLU A CA 1
ATOM 888 C C . GLU A 1 111 ? -3.168 -7.851 13.487 1.00 95.25 111 GLU A C 1
ATOM 890 O O . GLU A 1 111 ? -2.153 -8.161 14.108 1.00 95.25 111 GLU A O 1
ATOM 895 N N . ALA A 1 112 ? -4.160 -8.720 13.279 1.00 94.38 112 ALA A N 1
ATOM 896 C CA . ALA A 1 112 ? -4.169 -10.089 13.782 1.00 94.38 112 ALA A CA 1
ATOM 897 C C . ALA A 1 112 ? -2.987 -10.917 13.254 1.00 94.38 112 ALA A C 1
ATOM 899 O O . ALA A 1 112 ? -2.480 -11.780 13.972 1.00 94.38 112 ALA A O 1
ATOM 900 N N . LEU A 1 113 ? -2.479 -10.621 12.047 1.00 92.69 113 LEU A N 1
ATOM 901 C CA . LEU A 1 113 ? -1.268 -11.267 11.537 1.00 92.69 113 LEU A CA 1
ATOM 902 C C . LEU A 1 113 ? -0.044 -10.976 12.408 1.00 92.69 113 LEU A C 1
ATOM 904 O O . LEU A 1 113 ? 0.915 -11.729 12.342 1.00 92.69 113 LEU A O 1
ATOM 908 N N . HIS A 1 114 ? -0.018 -9.917 13.214 1.00 90.38 114 HIS A N 1
ATOM 909 C CA . HIS A 1 114 ? 1.108 -9.676 14.115 1.00 90.38 114 HIS A CA 1
ATOM 910 C C . HIS A 1 114 ? 1.266 -10.799 15.151 1.00 90.38 114 HIS A C 1
ATOM 912 O O . HIS A 1 114 ? 2.386 -11.184 15.484 1.00 90.38 114 HIS A O 1
ATOM 918 N N . ASP A 1 115 ? 0.147 -11.331 15.641 1.00 85.06 115 ASP A N 1
ATOM 919 C CA . ASP A 1 115 ? 0.125 -12.296 16.742 1.00 85.06 115 ASP A CA 1
ATOM 920 C C . ASP A 1 115 ? 0.095 -13.755 16.246 1.00 85.06 115 ASP A C 1
ATOM 922 O O . ASP A 1 115 ? 0.204 -14.700 17.031 1.00 85.06 115 ASP A O 1
ATOM 926 N N . MET A 1 116 ? -0.002 -13.957 14.930 1.00 86.12 116 MET A N 1
ATOM 927 C CA . MET A 1 116 ? 0.067 -15.276 14.308 1.00 86.12 116 MET A CA 1
ATOM 928 C C . MET A 1 116 ? 1.510 -15.773 14.210 1.00 86.12 116 MET A C 1
ATOM 930 O O . MET A 1 116 ? 2.442 -15.007 13.968 1.00 86.12 116 MET A O 1
ATOM 934 N N . LYS A 1 117 ? 1.695 -17.093 14.320 1.00 73.56 117 LYS A N 1
ATOM 935 C CA . LYS A 1 117 ? 2.955 -17.754 13.951 1.00 73.56 117 LYS A CA 1
ATOM 936 C C . LYS A 1 117 ? 2.991 -17.974 12.436 1.00 73.56 117 LYS A C 1
ATOM 938 O O . LYS A 1 117 ? 2.012 -18.462 11.870 1.00 73.56 117 LYS A O 1
ATOM 943 N N . MET A 1 118 ? 4.121 -17.668 11.799 1.00 67.62 118 MET A N 1
ATOM 944 C CA . MET A 1 118 ? 4.343 -17.968 10.381 1.00 67.62 118 MET A CA 1
ATOM 945 C C . MET A 1 118 ? 4.178 -19.473 10.155 1.00 67.62 118 MET A C 1
ATOM 947 O O . MET A 1 118 ? 4.794 -20.275 10.860 1.00 67.62 118 MET A O 1
ATOM 951 N N . ARG A 1 119 ? 3.377 -19.867 9.160 1.00 60.53 119 ARG A N 1
ATOM 952 C CA . ARG A 1 119 ? 3.328 -21.268 8.724 1.00 60.53 119 ARG A CA 1
ATOM 953 C C . ARG A 1 119 ? 4.642 -21.615 8.027 1.00 60.53 119 ARG A C 1
ATOM 955 O O . ARG A 1 119 ? 5.017 -20.961 7.058 1.00 60.53 119 ARG A O 1
ATOM 962 N N . ASP A 1 120 ? 5.326 -22.637 8.531 1.00 57.59 120 ASP A N 1
ATOM 963 C CA . ASP A 1 120 ? 6.318 -23.449 7.810 1.00 57.59 120 ASP A CA 1
ATOM 964 C C . ASP A 1 120 ? 7.529 -22.734 7.174 1.00 57.59 120 ASP A C 1
ATOM 966 O O . ASP A 1 120 ? 8.279 -23.352 6.419 1.00 57.59 120 ASP A O 1
ATOM 970 N N . ARG A 1 121 ? 7.780 -21.453 7.476 1.00 61.50 121 ARG A N 1
ATOM 971 C CA . ARG A 1 121 ? 8.976 -20.732 7.013 1.00 61.50 121 ARG A CA 1
ATOM 972 C C . ARG A 1 121 ? 9.749 -20.172 8.186 1.00 61.50 121 ARG A C 1
ATOM 974 O O . ARG A 1 121 ? 9.259 -19.326 8.930 1.00 61.50 121 ARG A O 1
ATOM 981 N N . THR A 1 122 ? 10.992 -20.621 8.317 1.00 59.94 122 THR A N 1
ATOM 982 C CA . THR A 1 122 ? 11.916 -20.007 9.270 1.00 59.94 122 THR A CA 1
ATOM 983 C C . THR A 1 122 ? 12.254 -18.583 8.807 1.00 59.94 122 THR A C 1
ATOM 985 O O . THR A 1 122 ? 12.405 -18.359 7.599 1.00 59.94 122 THR A O 1
ATOM 988 N N . PRO A 1 123 ? 12.449 -17.623 9.728 1.00 59.31 123 PRO A N 1
ATOM 989 C CA . PRO A 1 123 ? 12.886 -16.267 9.385 1.00 59.31 123 PRO A CA 1
ATOM 990 C C . PRO A 1 123 ? 14.124 -16.240 8.468 1.00 59.31 123 PRO A C 1
ATOM 992 O O . PRO A 1 123 ? 14.209 -15.427 7.555 1.00 59.31 123 PRO A O 1
ATOM 995 N N . LYS A 1 124 ? 15.043 -17.206 8.623 1.00 62.31 124 LYS A N 1
ATOM 996 C CA . LYS A 1 124 ? 16.247 -17.352 7.782 1.00 62.31 124 LYS A CA 1
ATOM 997 C C . LYS A 1 124 ? 15.943 -17.664 6.314 1.00 62.31 124 LYS A C 1
ATOM 999 O O . LYS A 1 124 ? 16.564 -17.091 5.422 1.00 62.31 124 LYS A O 1
ATOM 1004 N N . GLN A 1 125 ? 14.996 -18.564 6.044 1.00 66.44 125 GLN A N 1
ATOM 1005 C CA . GLN A 1 125 ? 14.592 -18.885 4.668 1.00 66.44 125 GLN A CA 1
ATOM 1006 C C . GLN A 1 125 ? 13.958 -17.671 3.990 1.00 66.44 125 GLN A C 1
ATOM 1008 O O . GLN A 1 125 ? 14.182 -17.428 2.807 1.00 66.44 125 GLN A O 1
ATOM 1013 N N . PHE A 1 126 ? 13.202 -16.897 4.761 1.00 67.19 126 PHE A N 1
ATOM 1014 C CA . PHE A 1 126 ? 12.577 -15.671 4.305 1.00 67.19 126 PHE A CA 1
ATOM 1015 C C . PHE A 1 126 ? 13.618 -14.597 3.941 1.00 67.19 126 PHE A C 1
ATOM 1017 O O . PHE A 1 126 ? 13.588 -14.107 2.812 1.00 67.19 126 PHE A O 1
ATOM 1024 N N . THR A 1 127 ? 14.595 -14.327 4.814 1.00 65.50 127 THR A N 1
ATOM 1025 C CA . THR A 1 127 ? 15.659 -13.343 4.552 1.00 65.50 127 THR A CA 1
ATOM 1026 C C . THR A 1 127 ? 16.450 -13.662 3.288 1.00 65.50 127 THR A C 1
ATOM 1028 O O . THR A 1 127 ? 16.628 -12.804 2.422 1.00 65.50 127 THR A O 1
ATOM 1031 N N . ASN A 1 128 ? 16.840 -14.925 3.118 1.00 68.81 128 ASN A N 1
ATOM 1032 C CA . ASN A 1 128 ? 17.620 -15.345 1.957 1.00 68.81 128 ASN A CA 1
ATOM 1033 C C . ASN A 1 128 ? 16.817 -15.231 0.650 1.00 68.81 128 ASN A C 1
ATOM 1035 O O . ASN A 1 128 ? 17.365 -14.871 -0.389 1.00 68.81 128 ASN A O 1
ATOM 1039 N N . LEU A 1 129 ? 15.511 -15.507 0.672 1.00 65.56 129 LEU A N 1
ATOM 1040 C CA . LEU A 1 129 ? 14.690 -15.474 -0.539 1.00 65.56 129 LEU A CA 1
ATOM 1041 C C . LEU A 1 129 ? 14.430 -14.055 -1.051 1.00 65.56 129 LEU A C 1
ATOM 1043 O O . LEU A 1 129 ? 14.362 -13.867 -2.264 1.00 65.56 129 LEU A O 1
ATOM 1047 N N . THR A 1 130 ? 14.266 -13.063 -0.178 1.00 68.81 130 THR A N 1
ATOM 1048 C CA . THR A 1 130 ? 13.853 -11.711 -0.594 1.00 68.81 130 THR A CA 1
ATOM 1049 C C . THR A 1 130 ? 15.031 -10.766 -0.789 1.00 68.81 130 THR A C 1
ATOM 1051 O O . THR A 1 130 ? 15.057 -10.059 -1.800 1.00 68.81 130 THR A O 1
ATOM 1054 N N . THR A 1 131 ? 16.041 -10.815 0.086 1.00 67.69 131 THR A N 1
ATOM 1055 C CA . THR A 1 131 ? 17.227 -9.952 -0.024 1.00 67.69 131 THR A CA 1
ATOM 1056 C C . THR A 1 131 ? 18.050 -10.332 -1.248 1.00 67.69 131 THR A C 1
ATOM 1058 O O . THR A 1 131 ? 18.284 -9.485 -2.105 1.00 67.69 131 THR A O 1
ATOM 1061 N N . HIS A 1 132 ? 18.357 -11.622 -1.445 1.00 77.81 132 HIS A N 1
ATOM 1062 C CA . HIS A 1 132 ? 19.104 -12.047 -2.634 1.00 77.81 132 HIS A CA 1
ATOM 1063 C C . HIS A 1 132 ? 18.375 -11.735 -3.941 1.00 77.81 132 HIS A C 1
ATOM 1065 O O . HIS A 1 132 ? 19.027 -11.393 -4.924 1.00 77.81 132 HIS A O 1
ATOM 1071 N N . ARG A 1 133 ? 17.036 -11.810 -3.976 1.00 78.56 133 ARG A N 1
ATOM 1072 C CA . ARG A 1 133 ? 16.271 -11.465 -5.185 1.00 78.56 133 ARG A CA 1
ATOM 1073 C C . ARG A 1 133 ? 16.396 -9.987 -5.536 1.00 78.56 133 ARG A C 1
ATOM 1075 O O . ARG A 1 133 ? 16.612 -9.679 -6.701 1.00 78.56 133 ARG A O 1
ATOM 1082 N N . MET A 1 134 ? 16.281 -9.085 -4.564 1.00 82.00 134 MET A N 1
ATOM 1083 C CA . MET A 1 134 ? 16.388 -7.648 -4.837 1.00 82.00 134 MET A CA 1
ATOM 1084 C C . MET A 1 134 ? 17.816 -7.202 -5.101 1.00 82.00 134 MET A C 1
ATOM 1086 O O . MET A 1 134 ? 18.038 -6.465 -6.055 1.00 82.00 134 MET A O 1
ATOM 1090 N N . THR A 1 135 ? 18.788 -7.710 -4.340 1.00 84.62 135 THR A N 1
ATOM 1091 C CA . THR A 1 135 ? 20.205 -7.469 -4.632 1.00 84.62 135 THR A CA 1
ATOM 1092 C C . THR A 1 135 ? 20.537 -7.935 -6.044 1.00 84.62 135 THR A C 1
ATOM 1094 O O . THR A 1 135 ? 21.134 -7.188 -6.810 1.00 84.62 135 THR A O 1
ATOM 1097 N N . ARG A 1 136 ? 20.059 -9.122 -6.438 1.00 85.69 136 ARG A N 1
ATOM 1098 C CA . ARG A 1 136 ? 20.200 -9.613 -7.808 1.00 85.69 136 ARG A CA 1
ATOM 1099 C C . ARG A 1 136 ? 19.548 -8.673 -8.821 1.00 85.69 136 ARG A C 1
ATOM 1101 O O . ARG A 1 136 ? 20.193 -8.359 -9.810 1.00 85.69 136 ARG A O 1
ATOM 1108 N N . PHE A 1 137 ? 18.328 -8.186 -8.577 1.00 85.38 137 PHE A N 1
ATOM 1109 C CA . PHE A 1 137 ? 17.696 -7.210 -9.470 1.00 85.38 137 PHE A CA 1
ATOM 1110 C C . PHE A 1 137 ? 18.508 -5.924 -9.601 1.00 85.38 137 PHE A C 1
ATOM 1112 O O . PHE A 1 137 ? 18.679 -5.434 -10.709 1.00 85.38 137 PHE A O 1
ATOM 1119 N N . LEU A 1 138 ? 19.027 -5.386 -8.502 1.00 87.94 138 LEU A N 1
ATOM 1120 C CA . LEU A 1 138 ? 19.840 -4.172 -8.522 1.00 87.94 138 LEU A CA 1
ATOM 1121 C C . LEU A 1 138 ? 21.155 -4.376 -9.273 1.00 87.94 138 LEU A C 1
ATOM 1123 O O . LEU A 1 138 ? 21.553 -3.496 -10.034 1.00 87.94 138 LEU A O 1
ATOM 1127 N N . THR A 1 139 ? 21.809 -5.524 -9.094 1.00 88.31 139 THR A N 1
ATOM 1128 C CA . THR A 1 139 ? 23.009 -5.881 -9.857 1.00 88.31 139 THR A CA 1
ATOM 1129 C C . THR A 1 139 ? 22.681 -6.048 -11.337 1.00 88.31 139 THR A C 1
ATOM 1131 O O . THR A 1 139 ? 23.349 -5.456 -12.175 1.00 88.31 139 THR A O 1
ATOM 1134 N N . GLU A 1 140 ? 21.619 -6.785 -11.673 1.00 88.38 140 GLU A N 1
ATOM 1135 C CA . GLU A 1 140 ? 21.196 -6.987 -13.061 1.00 88.38 140 GLU A CA 1
ATOM 1136 C C . GLU A 1 140 ? 20.842 -5.653 -13.732 1.00 88.38 140 GLU A C 1
ATOM 1138 O O . GLU A 1 140 ? 21.356 -5.356 -14.802 1.00 88.38 140 GLU A O 1
ATOM 1143 N N . VAL A 1 141 ? 20.027 -4.799 -13.106 1.00 87.81 141 VAL A N 1
ATOM 1144 C CA . VAL A 1 141 ? 19.604 -3.509 -13.681 1.00 87.81 141 VAL A CA 1
ATOM 1145 C C . VAL A 1 141 ? 20.788 -2.589 -13.990 1.00 87.81 141 VAL A C 1
ATOM 1147 O O . VAL A 1 141 ? 20.734 -1.864 -14.983 1.00 87.81 141 VAL A O 1
ATOM 1150 N N . LYS A 1 142 ? 21.859 -2.621 -13.190 1.00 87.25 142 LYS A N 1
ATOM 1151 C CA . LYS A 1 142 ? 23.069 -1.825 -13.456 1.00 87.25 142 LYS A CA 1
ATOM 1152 C C . LYS A 1 142 ? 23.764 -2.253 -14.750 1.00 87.25 142 LYS A C 1
ATOM 1154 O O . LYS A 1 142 ? 24.164 -1.391 -15.529 1.00 87.25 142 LYS A O 1
ATOM 1159 N N . GLU A 1 143 ? 23.817 -3.556 -15.007 1.00 88.44 143 GLU A N 1
ATOM 1160 C CA . GLU A 1 143 ? 24.507 -4.138 -16.165 1.00 88.44 143 GLU A CA 1
ATOM 1161 C C . GLU A 1 143 ? 23.614 -4.256 -17.413 1.00 88.44 143 GLU A C 1
ATOM 1163 O O . GLU A 1 143 ? 24.102 -4.335 -18.541 1.00 88.44 143 GLU A O 1
ATOM 1168 N N . LEU A 1 144 ? 22.288 -4.258 -17.244 1.00 90.44 144 LEU A N 1
ATOM 1169 C CA . LEU A 1 144 ? 21.349 -4.459 -18.344 1.00 90.44 144 LEU A CA 1
ATOM 1170 C C . LEU A 1 144 ? 21.389 -3.292 -19.350 1.00 90.44 144 LEU A C 1
ATOM 1172 O O . LEU A 1 144 ? 21.427 -2.114 -18.971 1.00 90.44 144 LEU A O 1
ATOM 1176 N N . PRO A 1 145 ? 21.306 -3.568 -20.661 1.00 92.44 145 PRO A N 1
ATOM 1177 C CA . PRO A 1 145 ? 21.109 -2.522 -21.648 1.00 92.44 145 PRO A CA 1
ATOM 1178 C C . PRO A 1 145 ? 19.676 -1.968 -21.560 1.00 92.44 145 PRO A C 1
ATOM 1180 O O . PRO A 1 145 ? 18.696 -2.712 -21.479 1.00 92.44 145 PRO A O 1
ATOM 1183 N N . PHE A 1 146 ? 19.556 -0.639 -21.562 1.00 93.06 146 PHE A N 1
ATOM 1184 C CA . PHE A 1 146 ? 18.279 0.073 -21.519 1.00 93.06 146 PHE A CA 1
ATOM 1185 C C . PHE A 1 146 ? 17.857 0.448 -22.938 1.00 93.06 146 PHE A C 1
ATOM 1187 O O . PHE A 1 146 ? 18.655 0.954 -23.728 1.00 93.06 146 PHE A O 1
ATOM 1194 N N . TYR A 1 147 ? 16.582 0.243 -23.231 1.00 91.44 147 TYR A N 1
ATOM 1195 C CA . TYR A 1 147 ? 15.925 0.561 -24.490 1.00 91.44 147 TYR A CA 1
ATOM 1196 C C . TYR A 1 147 ? 14.560 1.174 -24.207 1.00 91.44 147 TYR A C 1
ATOM 1198 O O . TYR A 1 147 ? 14.079 1.172 -23.081 1.00 91.44 147 TYR A O 1
ATOM 1206 N N . GLY A 1 148 ? 13.903 1.675 -25.241 1.00 87.50 148 GLY A N 1
ATOM 1207 C CA . GLY A 1 148 ? 12.530 2.142 -25.140 1.00 87.50 148 GLY A CA 1
ATOM 1208 C C . GLY A 1 148 ? 12.258 3.224 -26.159 1.00 87.50 148 GLY A C 1
ATOM 1209 O O . GLY A 1 148 ? 13.175 3.909 -26.625 1.00 87.50 148 GLY A O 1
ATOM 1210 N N . LYS A 1 149 ? 10.984 3.395 -26.506 1.00 88.12 149 LYS A N 1
ATOM 1211 C CA . LYS A 1 149 ? 10.579 4.536 -27.324 1.00 88.12 149 LYS A CA 1
ATOM 1212 C C . LYS A 1 149 ? 10.987 5.807 -26.580 1.00 88.12 149 LYS A C 1
ATOM 1214 O O . LYS A 1 149 ? 10.759 5.907 -25.383 1.00 88.12 149 LYS A O 1
ATOM 1219 N N . PHE A 1 150 ? 11.613 6.752 -27.277 1.00 91.00 150 PHE A N 1
ATOM 1220 C CA . PHE A 1 150 ? 12.036 8.040 -26.710 1.00 91.00 150 PHE A CA 1
ATOM 1221 C C . PHE A 1 150 ? 13.191 8.013 -25.693 1.00 91.00 150 PHE A C 1
ATOM 1223 O O . PHE A 1 150 ? 13.588 9.071 -25.197 1.00 91.00 150 PHE A O 1
ATOM 1230 N N . TYR A 1 151 ? 13.769 6.843 -25.415 1.00 92.94 151 TYR A N 1
ATOM 1231 C CA . TYR A 1 151 ? 14.976 6.725 -24.605 1.00 92.94 151 TYR A CA 1
ATOM 1232 C C . TYR A 1 151 ? 16.237 6.868 -25.468 1.00 92.94 151 TYR A C 1
ATOM 1234 O O . TYR A 1 151 ? 16.373 6.236 -26.516 1.00 92.94 151 TYR A O 1
ATOM 1242 N N . ARG A 1 152 ? 17.183 7.694 -25.017 1.00 91.81 152 ARG A N 1
ATOM 1243 C CA . ARG A 1 152 ? 18.492 7.906 -25.644 1.00 91.81 152 ARG A CA 1
ATOM 1244 C C . ARG A 1 152 ? 19.586 7.313 -24.761 1.00 91.81 152 ARG A C 1
ATOM 1246 O O . ARG A 1 152 ? 20.012 7.949 -23.800 1.00 91.81 152 ARG A O 1
ATOM 1253 N N . GLN A 1 153 ? 20.089 6.139 -25.142 1.00 88.81 153 GLN A N 1
ATOM 1254 C CA . GLN A 1 153 ? 21.094 5.390 -24.375 1.00 88.81 153 GLN A CA 1
ATOM 1255 C C . GLN A 1 153 ? 22.388 6.179 -24.125 1.00 88.81 153 GLN A C 1
ATOM 1257 O O . GLN A 1 153 ? 22.900 6.159 -23.013 1.00 88.81 153 GLN A O 1
ATOM 1262 N N . ARG A 1 154 ? 22.900 6.912 -25.128 1.00 90.31 154 ARG A N 1
ATOM 1263 C CA . ARG A 1 154 ? 24.165 7.670 -25.004 1.00 90.31 154 ARG A CA 1
ATOM 1264 C C . ARG A 1 154 ? 24.124 8.759 -23.936 1.00 90.31 154 ARG A C 1
ATOM 1266 O O . ARG A 1 154 ? 25.145 9.060 -23.337 1.00 90.31 154 ARG A O 1
ATOM 1273 N N . THR A 1 155 ? 22.965 9.380 -23.748 1.00 90.50 155 THR A N 1
ATOM 1274 C CA . THR A 1 155 ? 22.797 10.495 -22.809 1.00 90.50 155 THR A CA 1
ATOM 1275 C C . THR A 1 155 ? 22.083 10.080 -21.527 1.00 90.50 155 THR A C 1
ATOM 1277 O O . THR A 1 155 ? 21.956 10.901 -20.629 1.00 90.50 155 THR A O 1
ATOM 1280 N N . ASP A 1 156 ? 21.572 8.847 -21.465 1.00 91.12 156 ASP A N 1
ATOM 1281 C CA . ASP A 1 156 ? 20.668 8.351 -20.423 1.00 91.12 156 ASP A CA 1
ATOM 1282 C C . ASP A 1 156 ? 19.472 9.291 -20.167 1.00 91.12 156 ASP A C 1
ATOM 1284 O O . ASP A 1 156 ? 19.177 9.697 -19.040 1.00 91.12 156 ASP A O 1
ATOM 1288 N N . ILE A 1 157 ? 18.813 9.698 -21.259 1.00 91.12 157 ILE A N 1
ATOM 1289 C CA . ILE A 1 157 ? 17.679 10.635 -21.238 1.00 91.12 157 ILE A CA 1
ATOM 1290 C C . ILE A 1 157 ? 16.449 9.958 -21.829 1.00 91.12 157 ILE A C 1
ATOM 1292 O O . ILE A 1 157 ? 16.511 9.414 -22.932 1.00 91.12 157 ILE A O 1
ATOM 1296 N N . TYR A 1 158 ? 15.320 10.071 -21.139 1.00 91.38 158 TYR A N 1
ATOM 1297 C CA . TYR A 1 158 ? 13.996 9.763 -21.664 1.00 91.38 158 TYR A CA 1
ATOM 1298 C C . TYR A 1 158 ? 13.266 11.066 -21.981 1.00 91.38 158 TYR A C 1
ATOM 1300 O O . TYR A 1 158 ? 13.119 11.924 -21.110 1.00 91.38 158 TYR A O 1
ATOM 1308 N N . ASN A 1 159 ? 12.833 11.227 -23.230 1.00 90.12 159 ASN A N 1
ATOM 1309 C CA . ASN A 1 159 ? 12.140 12.433 -23.679 1.00 90.12 159 ASN A CA 1
ATOM 1310 C C . ASN A 1 159 ? 10.885 12.072 -24.474 1.00 90.12 159 ASN A C 1
ATOM 1312 O O . ASN A 1 159 ? 10.914 12.065 -25.709 1.00 90.12 159 ASN A O 1
ATOM 1316 N N . ALA A 1 160 ? 9.800 11.743 -23.773 1.00 85.00 160 ALA A N 1
ATOM 1317 C CA . ALA A 1 160 ? 8.543 11.451 -24.441 1.00 85.00 160 ALA A CA 1
ATOM 1318 C C . ALA A 1 160 ? 7.928 12.747 -24.992 1.00 85.00 160 ALA A C 1
ATOM 1320 O O . ALA A 1 160 ? 7.766 13.716 -24.243 1.00 85.00 160 ALA A O 1
ATOM 1321 N N . PRO A 1 161 ? 7.561 12.774 -26.286 1.00 79.50 161 PRO A N 1
ATOM 1322 C CA . PRO A 1 161 ? 6.899 13.916 -26.883 1.00 79.50 161 PRO A CA 1
ATOM 1323 C C . PRO A 1 161 ? 5.559 14.154 -26.194 1.00 79.50 161 PRO A C 1
ATOM 1325 O O . PRO A 1 161 ? 4.974 13.254 -25.591 1.00 79.50 161 PRO A O 1
ATOM 1328 N N . ARG A 1 162 ? 5.054 15.377 -26.339 1.00 77.25 162 ARG A N 1
ATOM 1329 C CA . ARG A 1 162 ? 3.714 15.758 -25.902 1.00 77.25 162 ARG A CA 1
ATOM 1330 C C . ARG A 1 162 ? 2.674 14.773 -26.456 1.00 77.25 162 ARG A C 1
ATOM 1332 O O . ARG A 1 162 ? 2.503 14.685 -27.670 1.00 77.25 162 ARG A O 1
ATOM 1339 N N . ILE A 1 163 ? 1.966 14.064 -25.578 1.00 65.00 163 ILE A N 1
ATOM 1340 C CA . ILE A 1 163 ? 0.782 13.274 -25.944 1.00 65.00 163 ILE A CA 1
ATOM 1341 C C . ILE A 1 163 ? -0.435 13.998 -25.356 1.00 65.00 163 ILE A C 1
ATOM 1343 O O . ILE A 1 163 ? -0.700 13.911 -24.160 1.00 65.00 163 ILE A O 1
ATOM 1347 N N . GLY A 1 164 ? -1.163 14.746 -26.190 1.00 75.50 164 GLY A N 1
ATOM 1348 C CA . GLY A 1 164 ? -2.378 15.464 -25.780 1.00 75.50 164 GLY A CA 1
ATOM 1349 C C . GLY A 1 164 ? -2.123 16.735 -24.942 1.00 75.50 164 GLY A C 1
ATOM 1350 O O . GLY A 1 164 ? -1.159 17.462 -25.205 1.00 75.50 164 GLY A O 1
ATOM 1351 N N . PRO A 1 165 ? -2.994 17.063 -23.965 1.00 76.62 165 PRO A N 1
ATOM 1352 C CA . PRO A 1 165 ? -2.896 18.301 -23.186 1.00 76.62 165 PRO A CA 1
ATOM 1353 C C . PRO A 1 165 ? -1.762 18.300 -22.147 1.00 76.62 165 PRO A C 1
ATOM 1355 O O . PRO A 1 165 ? -1.494 19.344 -21.566 1.00 76.62 165 PRO A O 1
ATOM 1358 N N . PHE A 1 166 ? -1.091 17.168 -21.922 1.00 71.31 166 PHE A N 1
ATOM 1359 C CA . PHE A 1 166 ? -0.046 17.023 -20.905 1.00 71.31 166 PHE A CA 1
ATOM 1360 C C . PHE A 1 166 ? 1.312 17.549 -21.374 1.00 71.31 166 PHE A C 1
ATOM 1362 O O . PHE A 1 166 ? 1.629 17.487 -22.559 1.00 71.31 166 PHE A O 1
ATOM 1369 N N . GLU A 1 167 ? 2.133 18.035 -20.446 1.00 73.44 167 GLU A N 1
ATOM 1370 C CA . GLU A 1 167 ? 3.502 18.461 -20.746 1.00 73.44 167 GLU A CA 1
ATOM 1371 C C . GLU A 1 167 ? 4.397 17.271 -21.159 1.00 73.44 167 GLU A C 1
ATOM 1373 O O . GLU A 1 167 ? 4.157 16.137 -20.728 1.00 73.44 167 GLU A O 1
ATOM 1378 N N . PRO A 1 168 ? 5.424 17.491 -22.006 1.00 76.75 168 PRO A N 1
ATOM 1379 C CA . PRO A 1 168 ? 6.404 16.462 -22.346 1.00 76.75 168 PRO A CA 1
ATOM 1380 C C . PRO A 1 168 ? 7.056 15.864 -21.096 1.00 76.75 168 PRO A C 1
ATOM 1382 O O . PRO A 1 168 ? 7.446 16.587 -20.179 1.00 76.75 168 PRO A O 1
ATOM 1385 N N . VAL A 1 169 ? 7.234 14.543 -21.082 1.00 79.56 169 VAL A N 1
ATOM 1386 C CA . VAL A 1 169 ? 7.904 13.867 -19.966 1.00 79.56 169 VAL A CA 1
ATOM 1387 C C . VAL A 1 169 ? 9.398 13.830 -20.239 1.00 79.56 169 VAL A C 1
ATOM 1389 O O . VAL A 1 169 ? 9.863 13.122 -21.137 1.00 79.56 169 VAL A O 1
ATOM 1392 N N . TYR A 1 170 ? 10.144 14.572 -19.428 1.00 84.81 170 TYR A N 1
ATOM 1393 C CA . TYR A 1 170 ? 11.590 14.667 -19.522 1.00 84.81 170 TYR A CA 1
ATOM 1394 C C . TYR A 1 170 ? 12.264 14.111 -18.265 1.00 84.81 170 TYR A C 1
ATOM 1396 O O . TYR A 1 170 ? 12.122 14.661 -17.175 1.00 84.81 170 TYR A O 1
ATOM 1404 N N . HIS A 1 171 ? 13.039 13.039 -18.430 1.00 84.06 171 HIS A N 1
ATOM 1405 C CA . HIS A 1 171 ? 13.862 12.458 -17.371 1.00 84.06 171 HIS A CA 1
ATOM 1406 C C . HIS A 1 171 ? 15.322 12.361 -17.815 1.00 84.06 171 HIS A C 1
ATOM 1408 O O . HIS A 1 171 ? 15.627 11.852 -18.893 1.00 84.06 171 HIS A O 1
ATOM 1414 N N . LYS A 1 172 ? 16.228 12.832 -16.955 1.00 88.88 172 LYS A N 1
ATOM 1415 C CA . LYS A 1 172 ? 17.680 12.627 -17.058 1.00 88.88 172 LYS A CA 1
ATOM 1416 C C . LYS A 1 172 ? 18.101 11.531 -16.083 1.00 88.88 172 LYS A C 1
ATOM 1418 O O . LYS A 1 172 ? 17.441 11.364 -15.060 1.00 88.88 172 LYS A O 1
ATOM 1423 N N . LYS A 1 173 ? 19.231 10.875 -16.361 1.00 91.06 173 LYS A N 1
ATOM 1424 C CA . LYS A 1 173 ? 19.821 9.853 -15.483 1.00 91.06 173 LYS A CA 1
ATOM 1425 C C . LYS A 1 173 ? 18.819 8.734 -15.170 1.00 91.06 173 LYS A C 1
ATOM 1427 O O . LYS A 1 173 ? 18.583 8.381 -14.017 1.00 91.06 173 LYS A O 1
ATOM 1432 N N . CYS A 1 174 ? 18.148 8.238 -16.208 1.00 90.75 174 CYS A N 1
ATOM 1433 C CA . CYS A 1 174 ? 17.097 7.236 -16.077 1.00 90.75 174 CYS A CA 1
ATOM 1434 C C . CYS A 1 174 ? 17.570 5.948 -15.391 1.00 90.75 174 CYS A C 1
ATOM 1436 O O . CYS A 1 174 ? 16.802 5.359 -14.633 1.00 90.75 174 CYS A O 1
ATOM 1438 N N . ARG A 1 175 ? 18.813 5.513 -15.621 1.00 91.56 175 ARG A N 1
ATOM 1439 C CA . ARG A 1 175 ? 19.385 4.351 -14.924 1.00 91.56 175 ARG A CA 1
ATOM 1440 C C . ARG A 1 175 ? 19.494 4.604 -13.427 1.00 91.56 175 ARG A C 1
ATOM 1442 O O . ARG A 1 175 ? 19.018 3.782 -12.644 1.00 91.56 175 ARG A O 1
ATOM 1449 N N . ASP A 1 176 ? 20.045 5.757 -13.050 1.00 91.62 176 ASP A N 1
ATOM 1450 C CA . ASP A 1 176 ? 20.171 6.160 -11.647 1.00 91.62 176 ASP A CA 1
ATOM 1451 C C . ASP A 1 176 ? 18.794 6.236 -10.979 1.00 91.62 176 ASP A C 1
ATOM 1453 O O . ASP A 1 176 ? 18.647 5.811 -9.839 1.00 91.62 176 ASP A O 1
ATOM 1457 N N . ASP A 1 177 ? 17.769 6.708 -11.693 1.00 92.69 177 ASP A N 1
ATOM 1458 C CA . ASP A 1 177 ? 16.393 6.763 -11.192 1.00 92.69 177 ASP A CA 1
ATOM 1459 C C . ASP A 1 177 ? 15.809 5.372 -10.886 1.00 92.69 177 ASP A C 1
ATOM 1461 O O . ASP A 1 177 ? 15.245 5.162 -9.808 1.00 92.69 177 ASP A O 1
ATOM 1465 N N . VAL A 1 178 ? 15.961 4.407 -11.804 1.00 94.12 178 VAL A N 1
ATOM 1466 C CA . VAL A 1 178 ? 15.498 3.024 -11.581 1.00 94.12 178 VAL A CA 1
ATOM 1467 C C . VAL A 1 178 ? 16.208 2.426 -10.366 1.00 94.12 178 VAL A C 1
ATOM 1469 O O . VAL A 1 178 ? 15.552 1.883 -9.472 1.00 94.12 178 VAL A O 1
ATOM 1472 N N . VAL A 1 179 ? 17.538 2.556 -10.315 1.00 93.88 179 VAL A N 1
ATOM 1473 C CA . VAL A 1 179 ? 18.354 2.046 -9.207 1.00 93.88 179 VAL A CA 1
ATOM 1474 C C . VAL A 1 179 ? 17.947 2.713 -7.897 1.00 93.88 179 VAL A C 1
ATOM 1476 O O . VAL A 1 179 ? 17.705 2.007 -6.926 1.00 93.88 179 VAL A O 1
ATOM 1479 N N . ALA A 1 180 ? 17.790 4.037 -7.868 1.00 94.19 180 ALA A N 1
ATOM 1480 C CA . ALA A 1 180 ? 17.427 4.779 -6.665 1.00 94.19 180 ALA A CA 1
ATOM 1481 C C . ALA A 1 180 ? 16.076 4.334 -6.090 1.00 94.19 180 ALA A C 1
ATOM 1483 O O . ALA A 1 180 ? 15.949 4.180 -4.874 1.00 94.19 180 ALA A O 1
ATOM 1484 N N . VAL A 1 181 ? 15.068 4.082 -6.933 1.00 94.69 181 VAL A N 1
ATOM 1485 C CA . VAL A 1 181 ? 13.753 3.611 -6.465 1.00 94.69 181 VAL A CA 1
ATOM 1486 C C . VAL A 1 181 ? 13.827 2.201 -5.889 1.00 94.69 181 VAL A C 1
ATOM 1488 O O . VAL A 1 181 ? 13.285 1.953 -4.811 1.00 94.69 181 VAL A O 1
ATOM 1491 N N . LEU A 1 182 ? 14.480 1.274 -6.593 1.00 93.88 182 LEU A N 1
ATOM 1492 C CA . LEU A 1 182 ? 14.608 -0.109 -6.131 1.00 93.88 182 LEU A CA 1
ATOM 1493 C C . LEU A 1 182 ? 15.465 -0.190 -4.859 1.00 93.88 182 LEU A C 1
ATOM 1495 O O . LEU A 1 182 ? 15.091 -0.885 -3.913 1.00 93.88 182 LEU A O 1
ATOM 1499 N N . GLN A 1 183 ? 16.550 0.586 -4.804 1.00 93.62 183 GLN A N 1
ATOM 1500 C CA . GLN A 1 183 ? 17.421 0.695 -3.639 1.00 93.62 183 GLN A CA 1
ATOM 1501 C C . GLN A 1 183 ? 16.668 1.291 -2.446 1.00 93.62 183 GLN A C 1
ATOM 1503 O O . GLN A 1 183 ? 16.740 0.739 -1.359 1.00 93.62 183 GLN A O 1
ATOM 1508 N N . SER A 1 184 ? 15.845 2.327 -2.649 1.00 94.44 184 SER A N 1
ATOM 1509 C CA . SER A 1 184 ? 15.031 2.918 -1.573 1.00 94.44 184 SER A CA 1
ATOM 1510 C C . SER A 1 184 ? 14.091 1.905 -0.912 1.00 94.44 184 SER A C 1
ATOM 1512 O O . SER A 1 184 ? 13.850 1.973 0.293 1.00 94.44 184 SER A O 1
ATOM 1514 N N . LEU A 1 185 ? 13.540 0.965 -1.689 1.00 93.62 185 LEU A N 1
ATOM 1515 C CA . LEU A 1 185 ? 12.726 -0.116 -1.138 1.00 93.62 185 LEU A CA 1
ATOM 1516 C C . LEU A 1 185 ? 13.584 -1.102 -0.332 1.00 93.62 185 LEU A C 1
ATOM 1518 O O . LEU A 1 185 ? 13.175 -1.488 0.763 1.00 93.62 185 LEU A O 1
ATOM 1522 N N . GLN A 1 186 ? 14.752 -1.494 -0.850 1.00 91.50 186 GLN A N 1
ATOM 1523 C CA . GLN A 1 186 ? 15.671 -2.380 -0.135 1.00 91.50 186 GLN A CA 1
ATOM 1524 C C . GLN A 1 186 ? 16.155 -1.744 1.173 1.00 91.50 186 GLN A C 1
ATOM 1526 O O . GLN A 1 186 ? 15.960 -2.337 2.230 1.00 91.50 186 GLN A O 1
ATOM 1531 N N . ASP A 1 187 ? 16.684 -0.523 1.117 1.00 93.00 187 ASP A N 1
ATOM 1532 C CA . ASP A 1 187 ? 17.214 0.221 2.266 1.00 93.00 187 ASP A CA 1
ATOM 1533 C C . ASP A 1 187 ? 16.153 0.444 3.344 1.00 93.00 187 ASP A C 1
ATOM 1535 O O . ASP A 1 187 ? 16.452 0.523 4.534 1.00 93.00 187 ASP A O 1
ATOM 1539 N N . TYR A 1 188 ? 14.882 0.540 2.948 1.00 93.94 188 TYR A N 1
ATOM 1540 C CA . TYR A 1 188 ? 13.793 0.633 3.907 1.00 93.94 188 TYR A CA 1
ATOM 1541 C C . TYR A 1 188 ? 13.501 -0.702 4.603 1.00 93.94 188 TYR A C 1
ATOM 1543 O O . TYR A 1 188 ? 13.202 -0.719 5.800 1.00 93.94 188 TYR A O 1
ATOM 1551 N N . VAL A 1 189 ? 13.547 -1.814 3.869 1.00 91.50 189 VAL A N 1
ATOM 1552 C CA . VAL A 1 189 ? 13.164 -3.141 4.371 1.00 91.50 189 VAL A CA 1
ATOM 1553 C C . VAL A 1 189 ? 14.297 -3.798 5.153 1.00 91.50 189 VAL A C 1
ATOM 1555 O O . VAL A 1 189 ? 14.047 -4.328 6.232 1.00 91.50 189 VAL A O 1
ATOM 1558 N N . GLU A 1 190 ? 15.525 -3.745 4.648 1.00 89.88 190 GLU A N 1
ATOM 1559 C CA . GLU A 1 190 ? 16.665 -4.523 5.144 1.00 89.88 190 GLU A CA 1
ATOM 1560 C C . GLU A 1 190 ? 16.992 -4.264 6.629 1.00 89.88 190 GLU A C 1
ATOM 1562 O O . GLU A 1 190 ? 16.987 -5.230 7.397 1.00 89.88 190 GLU A O 1
ATOM 1567 N N . PRO A 1 191 ? 17.109 -3.011 7.118 1.00 91.00 191 PRO A N 1
ATOM 1568 C CA . PRO A 1 191 ? 17.343 -2.746 8.543 1.00 91.00 191 PRO A CA 1
ATOM 1569 C C . PRO A 1 191 ? 16.201 -3.220 9.455 1.00 91.00 191 PRO A C 1
ATOM 1571 O O . PRO A 1 191 ? 16.380 -3.393 10.660 1.00 91.00 191 PRO A O 1
ATOM 1574 N N . ARG A 1 192 ? 14.998 -3.403 8.896 1.00 92.31 192 ARG A N 1
ATOM 1575 C CA . ARG A 1 192 ? 13.800 -3.838 9.626 1.00 92.31 192 ARG A CA 1
ATOM 1576 C C . ARG A 1 192 ? 13.643 -5.352 9.650 1.00 92.31 192 ARG A C 1
ATOM 1578 O O . ARG A 1 192 ? 12.893 -5.845 10.487 1.00 92.31 192 ARG A O 1
ATOM 1585 N N . MET A 1 193 ? 14.350 -6.086 8.789 1.00 87.69 193 MET A N 1
ATOM 1586 C CA . MET A 1 193 ? 14.252 -7.544 8.741 1.00 87.69 193 MET A CA 1
ATOM 1587 C C . MET A 1 193 ? 14.686 -8.180 10.050 1.00 87.69 193 MET A C 1
ATOM 1589 O O . MET A 1 193 ? 13.979 -9.047 10.543 1.00 87.69 193 MET A O 1
ATOM 1593 N N . GLU A 1 194 ? 15.785 -7.711 10.640 1.00 85.94 194 GLU A N 1
ATOM 1594 C CA . GLU A 1 194 ? 16.242 -8.223 11.933 1.00 85.94 194 GLU A CA 1
ATOM 1595 C C . GLU A 1 194 ? 15.291 -7.812 13.063 1.00 85.94 194 GLU A C 1
ATOM 1597 O O . GLU A 1 194 ? 14.897 -8.634 13.888 1.00 85.94 194 GLU A O 1
ATOM 1602 N N . ARG A 1 195 ? 14.848 -6.547 13.058 1.00 88.88 195 ARG A N 1
ATOM 16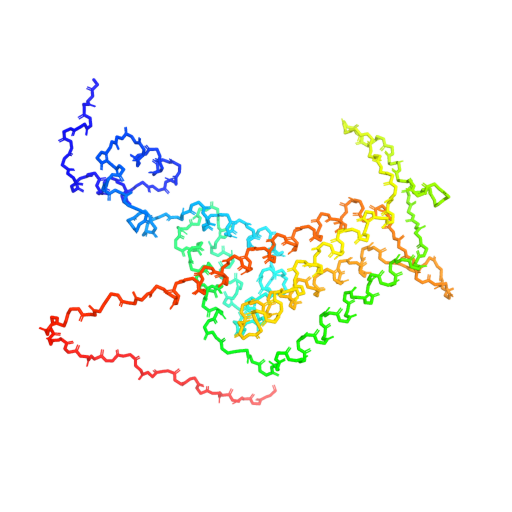03 C CA . ARG A 1 195 ? 13.963 -5.990 14.091 1.00 88.88 195 ARG A CA 1
ATOM 1604 C C . ARG A 1 195 ? 12.585 -6.659 14.125 1.00 88.88 195 ARG A C 1
ATOM 1606 O O . ARG A 1 195 ? 12.019 -6.819 15.201 1.00 88.88 195 ARG A O 1
ATOM 1613 N N . PHE A 1 196 ? 12.033 -7.017 12.967 1.00 89.88 196 PHE A N 1
ATOM 1614 C CA . PHE A 1 196 ? 10.672 -7.548 12.823 1.00 89.88 196 PHE A CA 1
ATOM 1615 C C . PHE A 1 196 ? 10.639 -9.014 12.375 1.00 89.88 196 PHE A C 1
ATOM 1617 O O . PHE A 1 196 ? 9.594 -9.490 11.919 1.00 89.88 196 PHE A O 1
ATOM 1624 N N . ARG A 1 197 ? 11.758 -9.738 12.531 1.00 83.31 197 ARG A N 1
ATOM 1625 C CA . ARG A 1 197 ? 11.946 -11.128 12.072 1.00 83.31 197 ARG A CA 1
ATOM 1626 C C . ARG A 1 197 ? 10.889 -12.110 12.582 1.00 83.31 197 ARG A C 1
ATOM 1628 O O . ARG A 1 197 ? 10.594 -13.089 11.906 1.00 83.31 197 ARG A O 1
ATOM 1635 N N . ASP A 1 198 ? 10.315 -11.825 13.749 1.00 84.06 198 ASP A N 1
ATOM 1636 C CA . ASP A 1 198 ? 9.350 -12.692 14.431 1.00 84.06 198 ASP A CA 1
ATOM 1637 C C . ASP A 1 198 ? 7.886 -12.299 14.155 1.00 84.06 198 ASP A C 1
ATOM 1639 O O . ASP A 1 198 ? 6.967 -12.899 14.708 1.00 84.06 198 ASP A O 1
ATOM 1643 N N . THR A 1 199 ? 7.643 -11.300 13.298 1.00 90.50 199 THR A N 1
ATOM 1644 C CA . THR A 1 199 ? 6.287 -10.821 12.996 1.00 90.50 199 THR A CA 1
ATOM 1645 C C . THR A 1 199 ? 5.786 -11.382 11.663 1.00 90.50 199 THR A C 1
ATOM 1647 O O . THR A 1 199 ? 6.336 -11.104 10.593 1.00 90.50 199 THR A O 1
ATOM 1650 N N . THR A 1 200 ? 4.701 -12.158 11.710 1.00 91.19 200 THR A N 1
ATOM 1651 C CA . THR A 1 200 ? 4.096 -12.761 10.507 1.00 91.19 200 THR A CA 1
ATOM 1652 C C . THR A 1 200 ? 3.607 -11.695 9.530 1.00 91.19 200 THR A C 1
ATOM 1654 O O . THR A 1 200 ? 3.816 -11.828 8.326 1.00 91.19 200 THR A O 1
ATOM 1657 N N . LEU A 1 201 ? 3.044 -10.591 10.034 1.00 93.88 201 LEU A N 1
ATOM 1658 C CA . LEU A 1 201 ? 2.619 -9.453 9.216 1.00 93.88 201 LEU A CA 1
ATOM 1659 C C . LEU A 1 201 ? 3.764 -8.866 8.365 1.00 93.88 201 LEU A C 1
ATOM 1661 O O . LEU A 1 201 ? 3.600 -8.674 7.158 1.00 93.88 201 LEU A O 1
ATOM 1665 N N . PHE A 1 202 ? 4.931 -8.602 8.965 1.00 93.56 202 PHE A N 1
ATOM 1666 C CA . PHE A 1 202 ? 6.081 -8.065 8.231 1.00 93.56 202 PHE A CA 1
ATOM 1667 C C . PHE A 1 202 ? 6.599 -9.070 7.203 1.00 93.56 202 PHE A C 1
ATOM 1669 O O . PHE A 1 202 ? 6.821 -8.711 6.045 1.00 93.56 202 PHE A O 1
ATOM 1676 N N . ALA A 1 203 ? 6.746 -10.335 7.605 1.00 90.50 203 ALA A N 1
ATOM 1677 C CA . ALA A 1 203 ? 7.255 -11.377 6.726 1.00 90.50 203 ALA A CA 1
ATOM 1678 C C . ALA A 1 203 ? 6.335 -11.603 5.512 1.00 90.50 203 ALA A C 1
ATOM 1680 O O . ALA A 1 203 ? 6.790 -11.567 4.366 1.00 90.50 203 ALA A O 1
ATOM 1681 N N . ALA A 1 204 ? 5.026 -11.734 5.732 1.00 91.00 204 ALA A N 1
ATOM 1682 C CA . ALA A 1 204 ? 4.035 -11.808 4.659 1.00 91.00 204 ALA A CA 1
ATOM 1683 C C . ALA A 1 204 ? 4.071 -10.559 3.756 1.00 91.00 204 ALA A C 1
ATOM 1685 O O . ALA A 1 204 ? 4.022 -10.670 2.528 1.00 91.00 204 ALA A O 1
ATOM 1686 N N . GLY A 1 205 ? 4.227 -9.375 4.358 1.00 93.38 205 GLY A N 1
ATOM 1687 C CA . GLY A 1 205 ? 4.359 -8.098 3.661 1.00 93.38 205 GLY A CA 1
ATOM 1688 C C . GLY A 1 205 ? 5.509 -8.069 2.662 1.00 93.38 205 GLY A C 1
ATOM 1689 O O . GLY A 1 205 ? 5.310 -7.772 1.484 1.00 93.38 205 GLY A O 1
ATOM 1690 N N . VAL A 1 206 ? 6.707 -8.432 3.108 1.00 91.75 206 VAL A N 1
ATOM 1691 C CA . VAL A 1 206 ? 7.903 -8.483 2.261 1.00 91.75 206 VAL A CA 1
ATOM 1692 C C . VAL A 1 206 ? 7.756 -9.544 1.165 1.00 91.75 206 VAL A C 1
ATOM 1694 O O . VAL A 1 206 ? 8.056 -9.250 0.009 1.00 91.75 206 VAL A O 1
ATOM 1697 N N . VAL A 1 207 ? 7.245 -10.749 1.458 1.00 88.94 207 VAL A N 1
ATOM 1698 C CA . VAL A 1 207 ? 7.015 -11.760 0.405 1.00 88.94 207 VAL A CA 1
ATOM 1699 C C . VAL A 1 207 ? 6.101 -11.197 -0.682 1.00 88.94 207 VAL A C 1
ATOM 1701 O O . VAL A 1 207 ? 6.434 -11.282 -1.871 1.00 88.94 207 VAL A O 1
ATOM 1704 N N . ALA A 1 208 ? 4.980 -10.591 -0.288 1.00 90.50 208 ALA A N 1
ATOM 1705 C CA . ALA A 1 208 ? 4.012 -10.034 -1.221 1.00 90.50 208 ALA A CA 1
ATOM 1706 C C . ALA A 1 208 ? 4.606 -8.881 -2.045 1.00 90.50 208 ALA A C 1
ATOM 1708 O O . ALA A 1 208 ? 4.513 -8.892 -3.275 1.00 90.50 208 ALA A O 1
ATOM 1709 N N . VAL A 1 209 ? 5.265 -7.921 -1.388 1.00 92.31 209 VAL A N 1
ATOM 1710 C CA . VAL A 1 209 ? 5.866 -6.738 -2.021 1.00 92.31 209 VAL A CA 1
ATOM 1711 C C . VAL A 1 209 ? 6.956 -7.133 -3.015 1.00 92.31 209 VAL A C 1
ATOM 1713 O O . VAL A 1 209 ? 6.898 -6.725 -4.174 1.00 92.31 209 VAL A O 1
ATOM 1716 N N . PHE A 1 210 ? 7.917 -7.969 -2.618 1.00 91.06 210 PHE A N 1
ATOM 1717 C CA . PHE A 1 210 ? 9.029 -8.337 -3.498 1.00 91.06 210 PHE A CA 1
ATOM 1718 C C . PHE A 1 210 ? 8.574 -9.251 -4.638 1.00 91.06 210 PHE A C 1
ATOM 1720 O O . PHE A 1 210 ? 9.069 -9.120 -5.758 1.00 91.06 210 PHE A O 1
ATOM 1727 N N . SER A 1 211 ? 7.590 -10.127 -4.407 1.00 88.25 211 SER A N 1
ATOM 1728 C CA . SER A 1 211 ? 6.989 -10.927 -5.482 1.00 88.25 211 SER A CA 1
ATOM 1729 C C . SER A 1 211 ? 6.245 -10.050 -6.491 1.00 88.25 211 SER A C 1
ATOM 1731 O O . SER A 1 211 ? 6.361 -10.262 -7.700 1.00 88.25 211 SER A O 1
ATOM 1733 N N . ALA A 1 212 ? 5.522 -9.032 -6.019 1.00 90.19 212 ALA A N 1
ATOM 1734 C CA . ALA A 1 212 ? 4.800 -8.107 -6.882 1.00 90.19 212 ALA A CA 1
ATOM 1735 C C . ALA A 1 212 ? 5.742 -7.189 -7.676 1.00 90.19 212 ALA A C 1
ATOM 1737 O O . ALA A 1 212 ? 5.540 -7.017 -8.881 1.00 90.19 212 ALA A O 1
ATOM 1738 N N . VAL A 1 213 ? 6.795 -6.658 -7.044 1.00 91.94 213 VAL A N 1
ATOM 1739 C CA . VAL A 1 213 ? 7.835 -5.862 -7.716 1.00 91.94 213 VAL A CA 1
ATOM 1740 C C . VAL A 1 213 ? 8.561 -6.708 -8.758 1.00 91.94 213 VAL A C 1
ATOM 1742 O O . VAL A 1 213 ? 8.616 -6.310 -9.920 1.00 91.94 213 VAL A O 1
ATOM 1745 N N . SER A 1 214 ? 9.014 -7.908 -8.386 1.00 90.25 214 SER A N 1
ATOM 1746 C CA . SER A 1 214 ? 9.630 -8.873 -9.304 1.00 90.25 214 SER A CA 1
ATOM 1747 C C . SER A 1 214 ? 8.738 -9.142 -10.519 1.00 90.25 214 SER A C 1
ATOM 1749 O O . SER A 1 214 ? 9.154 -8.946 -11.661 1.00 90.25 214 SER A O 1
ATOM 1751 N N . SER A 1 215 ? 7.466 -9.492 -10.289 1.00 90.69 215 SER A N 1
ATOM 1752 C CA . SER A 1 215 ? 6.525 -9.744 -11.381 1.00 90.69 215 SER A CA 1
ATOM 1753 C C . SER A 1 215 ? 6.259 -8.496 -12.226 1.00 90.69 215 SER A C 1
ATOM 1755 O O . SER A 1 215 ? 5.985 -8.644 -13.417 1.00 90.69 215 SER A O 1
ATOM 1757 N N . CYS A 1 216 ? 6.270 -7.295 -11.644 1.00 92.31 216 CYS A N 1
ATOM 1758 C CA . CYS A 1 216 ? 6.101 -6.049 -12.386 1.00 92.31 216 CYS A CA 1
ATOM 1759 C C . CYS A 1 216 ? 7.287 -5.822 -13.329 1.00 92.31 216 CYS A C 1
ATOM 1761 O O . CYS A 1 216 ? 7.086 -5.635 -14.531 1.00 92.31 216 CYS A O 1
ATOM 1763 N N . LEU A 1 217 ? 8.510 -5.911 -12.801 1.00 92.75 217 LEU A N 1
ATOM 1764 C CA . LEU A 1 217 ? 9.736 -5.737 -13.572 1.00 92.75 217 LEU A CA 1
ATOM 1765 C C . LEU A 1 217 ? 9.827 -6.775 -14.690 1.00 92.75 217 LEU A C 1
ATOM 1767 O O . LEU A 1 217 ? 9.940 -6.397 -15.850 1.00 92.75 217 LEU A O 1
ATOM 1771 N N . GLN A 1 218 ? 9.655 -8.059 -14.376 1.00 91.56 218 GLN A N 1
ATOM 1772 C CA . GLN A 1 218 ? 9.757 -9.141 -15.358 1.00 91.56 218 GLN A CA 1
ATOM 1773 C C . GLN A 1 218 ? 8.722 -9.036 -16.483 1.00 91.56 218 GLN A C 1
ATOM 1775 O O . GLN A 1 218 ? 9.060 -9.245 -17.642 1.00 91.56 218 GLN A O 1
ATOM 1780 N N . LYS A 1 219 ? 7.460 -8.716 -16.165 1.00 92.38 219 LYS A N 1
ATOM 1781 C CA . LYS A 1 219 ? 6.382 -8.697 -17.172 1.00 92.38 219 LYS A CA 1
ATOM 1782 C C . LYS A 1 219 ? 6.332 -7.410 -17.985 1.00 92.38 219 LYS A C 1
ATOM 1784 O O . LYS A 1 219 ? 5.816 -7.423 -19.098 1.00 92.38 219 LYS A O 1
ATOM 1789 N N . ARG A 1 220 ? 6.763 -6.286 -17.408 1.00 92.94 220 ARG A N 1
ATOM 1790 C CA . ARG A 1 220 ? 6.586 -4.962 -18.022 1.00 92.94 220 ARG A CA 1
ATOM 1791 C C . ARG A 1 220 ? 7.902 -4.325 -18.417 1.00 92.94 220 ARG A C 1
ATOM 1793 O O . ARG A 1 220 ? 7.977 -3.731 -19.485 1.00 92.94 220 ARG A O 1
ATOM 1800 N N . CYS A 1 221 ? 8.916 -4.414 -17.571 1.00 93.81 221 CYS A N 1
ATOM 1801 C CA . CYS A 1 221 ? 10.162 -3.688 -17.785 1.00 93.81 221 CYS A CA 1
ATOM 1802 C C . CYS A 1 221 ? 11.198 -4.553 -18.502 1.00 93.81 221 CYS A C 1
ATOM 1804 O O . CYS A 1 221 ? 11.969 -4.026 -19.286 1.00 93.81 221 CYS A O 1
ATOM 1806 N N . TYR A 1 222 ? 11.221 -5.866 -18.291 1.00 93.81 222 TYR A N 1
ATOM 1807 C CA . TYR A 1 222 ? 12.202 -6.738 -18.932 1.00 93.81 222 TYR A CA 1
ATOM 1808 C C . TYR A 1 222 ? 11.677 -7.267 -20.261 1.00 93.81 222 TYR A C 1
ATOM 1810 O O . TYR A 1 222 ? 10.488 -7.551 -20.418 1.00 93.81 222 TYR A O 1
ATOM 1818 N N . PHE A 1 223 ? 12.570 -7.394 -21.237 1.00 92.94 223 PHE A N 1
ATOM 1819 C CA . PHE A 1 223 ? 12.262 -8.029 -22.510 1.00 92.94 223 PHE A CA 1
ATOM 1820 C C . PHE A 1 223 ? 13.505 -8.598 -23.178 1.00 92.94 223 PHE A C 1
ATOM 1822 O O . PHE A 1 223 ? 14.628 -8.222 -22.856 1.00 92.94 223 PHE A O 1
ATOM 1829 N N . ILE A 1 224 ? 13.276 -9.476 -24.148 1.00 90.06 224 ILE A N 1
ATOM 1830 C CA . ILE A 1 224 ? 14.305 -10.001 -25.037 1.00 90.06 224 ILE A CA 1
ATOM 1831 C C . ILE A 1 224 ? 14.047 -9.377 -26.418 1.00 90.06 224 ILE A C 1
ATOM 1833 O O . ILE A 1 224 ? 12.967 -9.600 -26.969 1.00 90.06 224 ILE A O 1
ATOM 1837 N N . PRO A 1 225 ? 14.960 -8.548 -26.959 1.00 84.19 225 PRO A N 1
ATOM 1838 C CA . PRO A 1 225 ? 14.719 -7.801 -28.195 1.00 84.19 225 PRO A CA 1
ATOM 1839 C C . PRO A 1 225 ? 14.667 -8.697 -29.440 1.00 84.19 225 PRO A C 1
ATOM 1841 O O . PRO A 1 225 ? 13.895 -8.416 -30.351 1.00 84.19 225 PRO A O 1
ATOM 1844 N N . ALA A 1 226 ? 15.452 -9.777 -29.467 1.00 87.12 226 ALA A N 1
ATOM 1845 C CA . ALA A 1 226 ? 15.446 -10.789 -30.520 1.00 87.12 226 ALA A CA 1
ATOM 1846 C C . ALA A 1 226 ? 15.843 -12.161 -29.953 1.00 87.12 226 ALA A C 1
ATOM 1848 O O . ALA A 1 226 ? 16.513 -12.240 -28.921 1.00 87.12 226 ALA A O 1
ATOM 1849 N N . ALA A 1 227 ? 15.449 -13.247 -30.624 1.00 84.19 227 ALA A N 1
ATOM 1850 C CA . ALA A 1 227 ? 15.827 -14.601 -30.217 1.00 84.19 227 ALA A CA 1
ATOM 1851 C C . ALA A 1 227 ? 17.360 -14.725 -30.105 1.00 84.19 227 ALA A C 1
ATOM 1853 O O . ALA A 1 227 ? 18.086 -14.323 -31.010 1.00 84.19 227 ALA A O 1
ATOM 1854 N N . GLY A 1 228 ? 17.847 -15.229 -28.967 1.00 85.50 228 GLY A N 1
ATOM 1855 C CA . GLY A 1 228 ? 19.283 -15.339 -28.675 1.00 85.50 228 GLY A CA 1
ATOM 1856 C C . GLY A 1 228 ? 19.963 -14.055 -28.175 1.00 85.50 228 GLY A C 1
ATOM 1857 O O . GLY A 1 228 ? 21.150 -14.091 -27.869 1.00 85.50 228 GLY A O 1
ATOM 1858 N N . SER A 1 229 ? 19.246 -12.932 -28.056 1.00 88.38 229 SER A N 1
ATOM 1859 C CA . SER A 1 229 ? 19.791 -11.702 -27.461 1.00 88.38 229 SER A CA 1
ATOM 1860 C C . SER A 1 229 ? 19.744 -11.719 -25.932 1.00 88.38 229 SER A C 1
ATOM 1862 O O . SER A 1 229 ? 18.901 -12.383 -25.328 1.00 88.38 229 SER A O 1
ATOM 1864 N N . ALA A 1 230 ? 20.617 -10.925 -25.307 1.00 89.19 230 ALA A N 1
ATOM 1865 C CA . ALA A 1 230 ? 20.568 -10.672 -23.871 1.00 89.19 230 ALA A CA 1
ATOM 1866 C C . ALA A 1 230 ? 19.255 -9.978 -23.459 1.00 89.19 230 ALA A C 1
ATOM 1868 O O . ALA A 1 230 ? 18.632 -9.260 -24.248 1.00 89.19 230 ALA A O 1
ATOM 1869 N N . VAL A 1 231 ? 18.851 -10.181 -22.202 1.00 91.56 231 VAL A N 1
ATOM 1870 C CA . VAL A 1 231 ? 17.730 -9.453 -21.591 1.00 91.56 231 VAL A CA 1
ATOM 1871 C C . VAL A 1 231 ? 18.042 -7.953 -21.592 1.00 91.56 231 VAL A C 1
ATOM 1873 O O . VAL A 1 231 ? 19.187 -7.542 -21.427 1.00 91.56 231 VAL A O 1
ATOM 1876 N N . ALA A 1 232 ? 17.012 -7.139 -21.783 1.00 92.94 232 ALA A N 1
ATOM 1877 C CA . ALA A 1 232 ? 17.075 -5.686 -21.816 1.00 92.94 232 ALA A CA 1
ATOM 1878 C C . ALA A 1 232 ? 15.971 -5.060 -20.950 1.00 92.94 232 ALA A C 1
ATOM 1880 O O . ALA A 1 232 ? 14.962 -5.700 -20.637 1.00 92.94 232 ALA A O 1
ATOM 1881 N N . PHE A 1 233 ? 16.150 -3.785 -20.598 1.00 94.56 233 PHE A N 1
ATOM 1882 C CA . PHE A 1 233 ? 15.215 -2.999 -19.790 1.00 94.56 233 PHE A CA 1
ATOM 1883 C C . PHE A 1 233 ? 14.457 -1.967 -20.645 1.00 94.56 233 PHE A C 1
ATOM 1885 O O . PHE A 1 233 ? 15.078 -1.165 -21.337 1.00 94.56 233 PHE A O 1
ATOM 1892 N N . LYS A 1 234 ? 13.120 -1.958 -20.594 1.00 94.88 234 LYS A N 1
ATOM 1893 C CA . LYS A 1 234 ? 12.218 -1.017 -21.281 1.00 94.88 234 LYS A CA 1
ATOM 1894 C C . LYS A 1 234 ? 11.944 0.210 -20.423 1.00 94.88 234 LYS A C 1
ATOM 1896 O O . LYS A 1 234 ? 11.149 0.170 -19.481 1.00 94.88 234 LYS A O 1
ATOM 1901 N N . MET A 1 235 ? 12.567 1.316 -20.793 1.00 94.12 235 MET A N 1
ATOM 1902 C CA . MET A 1 235 ? 12.486 2.583 -20.087 1.00 94.12 235 MET A CA 1
ATOM 1903 C C . MET A 1 235 ? 11.107 3.243 -20.199 1.00 94.12 235 MET A C 1
ATOM 1905 O O . MET A 1 235 ? 10.604 3.777 -19.215 1.00 94.12 235 MET A O 1
ATOM 1909 N N . ASP A 1 236 ? 10.457 3.154 -21.358 1.00 91.75 236 ASP A N 1
ATOM 1910 C CA . ASP A 1 236 ? 9.094 3.654 -21.565 1.00 91.75 236 ASP A CA 1
ATOM 1911 C C . ASP A 1 236 ? 8.098 2.960 -20.624 1.00 91.75 236 ASP A C 1
ATOM 1913 O O . ASP A 1 236 ? 7.322 3.618 -19.929 1.00 91.75 236 ASP A O 1
ATOM 1917 N N . ASN A 1 237 ? 8.194 1.634 -20.493 1.00 94.19 237 ASN A N 1
ATOM 1918 C CA . ASN A 1 237 ? 7.347 0.885 -19.566 1.00 94.19 237 ASN A CA 1
ATOM 1919 C C . ASN A 1 237 ? 7.645 1.202 -18.097 1.00 94.19 237 ASN A C 1
ATOM 1921 O O . ASN A 1 237 ? 6.717 1.211 -17.283 1.00 94.19 237 ASN A O 1
ATOM 1925 N N . TRP A 1 238 ? 8.900 1.480 -17.735 1.00 94.56 238 TRP A N 1
ATOM 1926 C CA . TRP A 1 238 ? 9.227 1.941 -16.386 1.00 94.56 238 TRP A CA 1
ATOM 1927 C C . TRP A 1 238 ? 8.570 3.282 -16.070 1.00 94.56 238 TRP A C 1
ATOM 1929 O O . TRP A 1 238 ? 7.874 3.381 -15.058 1.00 94.56 238 TRP A O 1
ATOM 1939 N N . ILE A 1 239 ? 8.747 4.282 -16.939 1.00 91.31 239 ILE A N 1
ATOM 1940 C CA . ILE A 1 239 ? 8.212 5.633 -16.728 1.00 91.31 239 ILE A CA 1
ATOM 1941 C C . ILE A 1 239 ? 6.683 5.613 -16.651 1.00 91.31 239 ILE A C 1
ATOM 1943 O O . ILE A 1 239 ? 6.110 6.230 -15.755 1.00 91.31 239 ILE A O 1
ATOM 1947 N N . HIS A 1 240 ? 6.016 4.873 -17.540 1.00 89.62 240 HIS A N 1
ATOM 1948 C CA . HIS A 1 240 ? 4.553 4.873 -17.605 1.00 89.62 240 HIS A CA 1
ATOM 1949 C C . HIS A 1 240 ? 3.877 3.934 -16.599 1.00 89.62 240 HIS A C 1
ATOM 1951 O O . HIS A 1 240 ? 2.734 4.179 -16.207 1.00 89.62 240 HIS A O 1
ATOM 1957 N N . HIS A 1 241 ? 4.541 2.853 -16.179 1.00 91.88 241 HIS A N 1
ATOM 1958 C CA . HIS A 1 241 ? 3.901 1.812 -15.369 1.00 91.88 241 HIS A CA 1
ATOM 1959 C C . HIS A 1 241 ? 4.771 1.30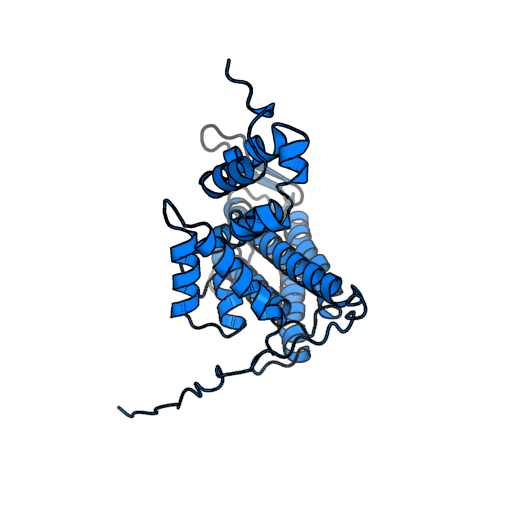8 -14.218 1.00 91.88 241 HIS A C 1
ATOM 1961 O O . HIS A 1 241 ? 4.298 1.235 -13.084 1.00 91.88 241 HIS A O 1
ATOM 1967 N N . GLY A 1 242 ? 6.023 0.942 -14.498 1.00 93.69 242 GLY A N 1
ATOM 1968 C CA . GLY A 1 242 ? 6.902 0.276 -13.536 1.00 93.69 242 GLY A CA 1
ATOM 1969 C C . GLY A 1 242 ? 7.118 1.096 -12.267 1.00 93.69 242 GLY A C 1
ATOM 1970 O O . GLY A 1 242 ? 6.864 0.600 -11.169 1.00 93.69 242 GLY A O 1
ATOM 1971 N N . ARG A 1 243 ? 7.497 2.371 -12.412 1.00 94.88 243 ARG A N 1
ATOM 1972 C CA . ARG A 1 243 ? 7.802 3.270 -11.292 1.00 94.88 243 ARG A CA 1
ATOM 1973 C C . ARG A 1 243 ? 6.610 3.448 -10.356 1.00 94.88 243 ARG A C 1
ATOM 1975 O O . ARG A 1 243 ? 6.734 3.238 -9.151 1.00 94.88 243 ARG A O 1
ATOM 1982 N N . ALA A 1 244 ? 5.454 3.825 -10.904 1.00 93.50 244 ALA A N 1
ATOM 1983 C CA . ALA A 1 244 ? 4.242 4.063 -10.120 1.00 93.50 244 ALA A CA 1
ATOM 1984 C C . ALA A 1 244 ? 3.815 2.804 -9.350 1.00 93.50 244 ALA A C 1
ATOM 1986 O O . ALA A 1 244 ? 3.447 2.878 -8.176 1.00 93.50 244 ALA A O 1
ATOM 1987 N N . GLU A 1 245 ? 3.934 1.642 -9.992 1.00 92.94 245 GLU A N 1
ATOM 1988 C CA . GLU A 1 245 ? 3.621 0.356 -9.385 1.00 92.94 245 GLU A CA 1
ATOM 1989 C C . GLU A 1 245 ? 4.594 0.006 -8.246 1.00 92.94 245 GLU A C 1
ATOM 1991 O O . GLU A 1 245 ? 4.151 -0.381 -7.168 1.00 92.94 245 GLU A O 1
ATOM 1996 N N . VAL A 1 246 ? 5.906 0.206 -8.417 1.00 94.19 246 VAL A N 1
ATOM 1997 C CA . VAL A 1 246 ? 6.893 -0.009 -7.339 1.00 94.19 246 VAL A CA 1
ATOM 1998 C C . VAL A 1 246 ? 6.638 0.929 -6.157 1.00 94.19 246 VAL A C 1
ATOM 2000 O O . VAL A 1 246 ? 6.614 0.482 -5.010 1.00 94.19 246 VAL A O 1
ATOM 2003 N N . MET A 1 247 ? 6.358 2.208 -6.415 1.00 95.81 247 MET A N 1
ATOM 2004 C CA . MET A 1 247 ? 6.049 3.180 -5.358 1.00 95.81 247 MET A CA 1
ATOM 2005 C C . MET A 1 247 ? 4.764 2.837 -4.598 1.00 95.81 247 MET A C 1
ATOM 2007 O O . MET A 1 247 ? 4.651 3.094 -3.399 1.00 95.81 247 MET A O 1
ATOM 2011 N N . LYS A 1 248 ? 3.788 2.231 -5.273 1.00 94.75 248 LYS A N 1
ATOM 2012 C CA . LYS A 1 248 ? 2.572 1.709 -4.649 1.00 94.75 248 LYS A CA 1
ATOM 2013 C C . LYS A 1 248 ? 2.882 0.562 -3.680 1.00 94.75 248 LYS A C 1
ATOM 2015 O O . LYS A 1 248 ? 2.391 0.583 -2.552 1.00 94.75 248 LYS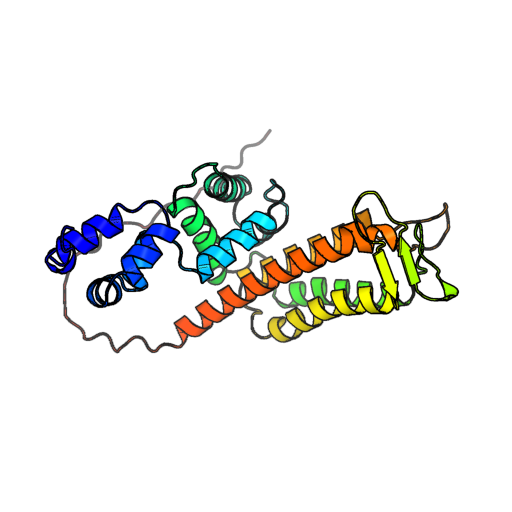 A O 1
ATOM 2020 N N . TRP A 1 249 ? 3.751 -0.374 -4.064 1.00 94.25 249 TRP A N 1
ATOM 2021 C CA . TRP A 1 249 ? 4.217 -1.441 -3.167 1.00 94.25 249 TRP A CA 1
ATOM 2022 C C . TRP A 1 249 ? 5.056 -0.916 -2.006 1.00 94.25 249 TRP A C 1
ATOM 2024 O O . TRP A 1 249 ? 4.921 -1.395 -0.882 1.00 94.25 249 TRP A O 1
ATOM 2034 N N . PHE A 1 250 ? 5.859 0.119 -2.244 1.00 95.62 250 PHE A N 1
ATOM 2035 C CA . PHE A 1 250 ? 6.616 0.765 -1.181 1.00 95.62 250 PHE A CA 1
ATOM 2036 C C . PHE A 1 250 ? 5.689 1.412 -0.136 1.00 95.62 250 PHE A C 1
ATOM 2038 O O . PHE A 1 250 ? 5.910 1.265 1.066 1.00 95.62 250 PHE A O 1
ATOM 2045 N N . ARG A 1 251 ? 4.594 2.061 -0.563 1.00 96.88 251 ARG A N 1
ATOM 2046 C CA . ARG A 1 251 ? 3.569 2.587 0.359 1.00 96.88 251 ARG A CA 1
ATOM 2047 C C . ARG A 1 251 ? 2.915 1.485 1.195 1.00 96.88 251 ARG A C 1
ATOM 2049 O O . ARG A 1 251 ? 2.759 1.678 2.398 1.00 96.88 251 ARG A O 1
ATOM 2056 N N . LEU A 1 252 ? 2.597 0.335 0.593 1.00 96.81 252 LEU A N 1
ATOM 2057 C CA . LEU A 1 252 ? 2.090 -0.825 1.336 1.00 96.81 252 LEU A CA 1
ATOM 2058 C C . LEU A 1 252 ? 3.088 -1.281 2.405 1.00 96.81 252 LEU A C 1
ATOM 2060 O O . LEU A 1 252 ? 2.707 -1.468 3.557 1.00 96.81 252 LEU A O 1
ATOM 2064 N N . MET A 1 253 ? 4.369 -1.391 2.049 1.00 96.56 253 MET A N 1
ATOM 2065 C CA . MET A 1 253 ? 5.409 -1.791 2.997 1.00 96.56 253 MET A CA 1
ATOM 2066 C C . MET A 1 253 ? 5.534 -0.808 4.169 1.00 96.56 253 MET A C 1
ATOM 2068 O O . MET A 1 253 ? 5.673 -1.232 5.313 1.00 96.56 253 MET A O 1
ATOM 2072 N N . LYS A 1 254 ? 5.425 0.503 3.913 1.00 97.12 254 LYS A N 1
ATOM 2073 C CA . LYS A 1 254 ? 5.409 1.524 4.974 1.00 97.12 254 LYS A CA 1
ATOM 2074 C C . LYS A 1 254 ? 4.228 1.354 5.926 1.00 97.12 254 LYS A C 1
ATOM 2076 O O . LYS A 1 254 ? 4.413 1.458 7.133 1.00 97.12 254 LYS A O 1
ATOM 2081 N N . VAL A 1 255 ? 3.036 1.077 5.394 1.00 97.50 255 VAL A N 1
ATOM 2082 C CA . VAL A 1 255 ? 1.842 0.803 6.208 1.00 97.50 255 VAL A CA 1
ATOM 2083 C C . VAL A 1 255 ? 2.040 -0.437 7.074 1.00 97.50 255 VAL A C 1
ATOM 2085 O O . VAL A 1 255 ? 1.774 -0.384 8.268 1.00 97.50 255 VAL A O 1
ATOM 2088 N N . ILE A 1 256 ? 2.588 -1.512 6.509 1.00 96.75 256 ILE A N 1
ATOM 2089 C CA . ILE A 1 256 ? 2.888 -2.743 7.249 1.00 96.75 256 ILE A CA 1
ATOM 2090 C C . ILE A 1 256 ? 3.872 -2.477 8.395 1.00 96.75 256 ILE A C 1
ATOM 2092 O O . ILE A 1 256 ? 3.597 -2.852 9.531 1.00 96.75 256 ILE A O 1
ATOM 2096 N N . CYS A 1 257 ? 4.985 -1.786 8.128 1.00 96.06 257 CYS A N 1
ATOM 2097 C CA . CYS A 1 257 ? 5.950 -1.426 9.170 1.00 96.06 257 CYS A CA 1
ATOM 2098 C C . CYS A 1 257 ? 5.318 -0.562 10.266 1.00 96.06 257 CYS A C 1
ATOM 2100 O O . CYS A 1 257 ? 5.557 -0.813 11.440 1.00 96.06 257 CYS A O 1
ATOM 2102 N N . MET A 1 258 ? 4.483 0.411 9.890 1.00 96.44 258 MET A N 1
ATOM 2103 C CA . MET A 1 258 ? 3.776 1.272 10.838 1.00 96.44 258 MET A CA 1
ATOM 2104 C C . MET A 1 258 ? 2.864 0.462 11.773 1.00 96.44 258 MET A C 1
ATOM 2106 O O . MET A 1 258 ? 2.882 0.684 12.978 1.00 96.44 258 MET A O 1
ATOM 2110 N N . MET A 1 259 ? 2.115 -0.509 11.241 1.00 96.25 259 MET A N 1
ATOM 2111 C CA . MET A 1 259 ? 1.251 -1.383 12.048 1.00 96.25 259 MET A CA 1
ATOM 2112 C C . MET A 1 259 ? 2.059 -2.257 13.017 1.00 96.25 259 MET A C 1
ATOM 2114 O O . MET A 1 259 ? 1.669 -2.443 14.169 1.00 96.25 259 MET A O 1
ATOM 2118 N N . VAL A 1 260 ? 3.210 -2.769 12.574 1.00 94.88 260 VAL A N 1
ATOM 2119 C CA . VAL A 1 260 ? 4.111 -3.557 13.428 1.00 94.88 260 VAL A CA 1
ATOM 2120 C C . VAL A 1 260 ? 4.724 -2.694 14.540 1.00 94.88 260 VAL A C 1
ATOM 2122 O O . VAL A 1 260 ? 4.775 -3.118 15.694 1.00 94.88 260 VAL A O 1
ATOM 2125 N N . GLU A 1 261 ? 5.156 -1.472 14.223 1.00 94.88 261 GLU A N 1
ATOM 2126 C CA . GLU A 1 261 ? 5.737 -0.528 15.189 1.00 94.88 261 GLU A CA 1
ATOM 2127 C C . GLU A 1 261 ? 4.727 -0.080 16.253 1.00 94.88 261 GLU A C 1
ATOM 2129 O O . GLU A 1 261 ? 5.068 -0.023 17.439 1.00 94.88 261 GLU A O 1
ATOM 2134 N N . ASP A 1 262 ? 3.479 0.174 15.858 1.00 93.69 262 ASP A N 1
ATOM 2135 C CA . ASP A 1 262 ? 2.396 0.500 16.790 1.00 93.69 262 ASP A CA 1
ATOM 2136 C C . ASP A 1 262 ? 2.169 -0.626 17.795 1.00 93.69 262 ASP A C 1
ATOM 2138 O O . ASP A 1 262 ? 2.093 -0.397 19.004 1.00 93.69 262 ASP A O 1
ATOM 2142 N N . ARG A 1 263 ? 2.110 -1.865 17.298 1.00 91.12 263 ARG A N 1
ATOM 2143 C CA . ARG A 1 263 ? 1.869 -3.040 18.132 1.00 91.12 263 ARG A CA 1
ATOM 2144 C C . ARG A 1 263 ? 3.034 -3.314 19.080 1.00 91.12 263 ARG A C 1
ATOM 2146 O O . ARG A 1 263 ? 2.808 -3.655 20.240 1.00 91.12 263 ARG A O 1
ATOM 2153 N N . ALA A 1 264 ? 4.270 -3.118 18.621 1.00 88.50 264 ALA A N 1
ATOM 2154 C CA . ALA A 1 264 ? 5.453 -3.192 19.475 1.00 88.50 264 ALA A CA 1
ATOM 2155 C C . ALA A 1 264 ? 5.419 -2.125 20.585 1.00 88.50 264 ALA A C 1
ATOM 2157 O O . ALA A 1 264 ? 5.723 -2.429 21.736 1.00 88.50 264 ALA A O 1
ATOM 2158 N N . SER A 1 265 ? 4.981 -0.904 20.264 1.00 89.56 265 SER A N 1
ATOM 2159 C CA . SER A 1 265 ? 4.877 0.197 21.232 1.00 89.56 265 SER A CA 1
ATOM 2160 C C . SER A 1 265 ? 3.805 -0.066 22.297 1.00 89.56 265 SER A C 1
ATOM 2162 O O . SER A 1 265 ? 4.017 0.242 23.467 1.00 89.56 265 SER A O 1
ATOM 2164 N N . GLN A 1 266 ? 2.692 -0.709 21.927 1.00 87.44 266 GLN A N 1
ATOM 2165 C CA . GLN A 1 266 ? 1.634 -1.101 22.869 1.00 87.44 266 GLN A CA 1
ATOM 2166 C C . GLN A 1 266 ? 2.098 -2.144 23.898 1.00 87.44 266 GLN A C 1
ATOM 2168 O O . GLN A 1 266 ? 1.671 -2.084 25.046 1.00 87.44 266 GLN A O 1
ATOM 2173 N N . LYS A 1 267 ? 2.993 -3.074 23.527 1.00 83.69 267 LYS A N 1
ATOM 2174 C CA . LYS A 1 267 ? 3.522 -4.095 24.457 1.00 83.69 267 LYS A CA 1
ATOM 2175 C C . LYS A 1 267 ? 4.431 -3.519 25.547 1.00 83.69 267 LYS A C 1
ATOM 2177 O O . LYS A 1 267 ? 4.621 -4.166 26.572 1.00 83.69 267 LYS A O 1
ATOM 2182 N N . HIS A 1 268 ? 5.003 -2.337 25.324 1.00 76.25 268 HIS A N 1
ATOM 2183 C CA . HIS A 1 268 ? 5.921 -1.691 26.263 1.00 76.25 268 HIS A CA 1
ATOM 2184 C C . HIS A 1 268 ? 5.247 -0.715 27.224 1.00 76.25 268 HIS A C 1
ATOM 2186 O O . HIS A 1 268 ? 5.911 -0.237 28.141 1.00 76.25 268 HIS A O 1
ATOM 2192 N N . VAL A 1 269 ? 3.955 -0.428 27.054 1.00 72.50 269 VAL A N 1
ATOM 2193 C CA . VAL A 1 269 ? 3.200 0.304 28.071 1.00 72.50 269 VAL A CA 1
ATOM 2194 C C . VAL A 1 269 ? 3.014 -0.659 29.247 1.00 72.50 269 VAL A C 1
ATOM 2196 O O . VAL A 1 269 ? 2.339 -1.676 29.066 1.00 72.50 269 VAL A O 1
ATOM 2199 N N . PRO A 1 270 ? 3.623 -0.404 30.425 1.00 63.44 270 PRO A N 1
ATOM 2200 C CA . PRO A 1 270 ? 3.391 -1.236 31.595 1.00 63.44 270 PRO A CA 1
ATOM 2201 C C . PRO A 1 270 ? 1.886 -1.250 31.820 1.00 63.44 270 PRO A C 1
ATOM 2203 O O . PRO A 1 270 ? 1.283 -0.179 31.925 1.00 63.44 270 PRO A O 1
ATOM 2206 N N . GLN A 1 271 ? 1.270 -2.435 31.848 1.00 54.69 271 GLN A N 1
ATOM 2207 C CA . GLN A 1 271 ? -0.107 -2.522 32.313 1.00 54.69 271 GLN A CA 1
ATOM 2208 C C . GLN A 1 271 ? -0.133 -1.816 33.674 1.00 54.69 271 GLN A C 1
ATOM 2210 O O . GLN A 1 271 ? 0.664 -2.200 34.539 1.00 54.69 271 GLN A O 1
ATOM 2215 N N . PRO A 1 272 ? -0.946 -0.756 33.859 1.00 56.72 272 PRO A N 1
ATOM 2216 C CA . PRO A 1 272 ? -1.085 -0.146 35.171 1.00 56.72 272 PRO A CA 1
ATOM 2217 C C . PRO A 1 272 ? -1.410 -1.288 36.121 1.00 56.72 272 PRO A C 1
ATOM 2219 O O . PRO A 1 272 ? -2.310 -2.074 35.815 1.00 56.72 272 PRO A O 1
ATOM 2222 N N . ALA A 1 273 ? -0.594 -1.444 37.173 1.00 55.94 273 ALA A N 1
ATOM 2223 C CA . ALA A 1 273 ? -0.709 -2.544 38.119 1.00 55.94 273 ALA A CA 1
ATOM 2224 C C . ALA A 1 273 ? -2.189 -2.704 38.442 1.00 55.94 273 ALA A C 1
ATOM 2226 O O . ALA A 1 273 ? -2.800 -1.756 38.943 1.00 55.94 273 ALA A O 1
ATOM 2227 N N . ALA A 1 274 ? -2.769 -3.835 38.023 1.00 47.75 274 ALA A N 1
ATOM 2228 C CA . ALA A 1 274 ? -4.193 -4.061 38.150 1.00 47.75 274 ALA A CA 1
ATOM 2229 C C . ALA A 1 274 ? -4.530 -3.808 39.615 1.00 47.75 274 ALA A C 1
ATOM 2231 O O . ALA A 1 274 ? -4.068 -4.529 40.499 1.00 47.75 274 ALA A O 1
ATOM 2232 N N . THR A 1 275 ? -5.248 -2.719 39.886 1.00 46.56 275 THR A N 1
ATOM 2233 C CA . THR A 1 275 ? -5.813 -2.513 41.208 1.00 46.56 275 THR A CA 1
ATOM 2234 C C . THR A 1 275 ? -6.821 -3.638 41.318 1.00 46.56 275 THR A C 1
ATOM 2236 O O . THR A 1 275 ? -7.811 -3.638 40.592 1.00 46.56 275 THR A O 1
ATOM 2239 N N . VAL A 1 276 ? -6.472 -4.673 42.083 1.00 38.94 276 VAL A N 1
ATOM 2240 C CA . VAL A 1 276 ? -7.273 -5.887 42.232 1.00 38.94 276 VAL A CA 1
ATOM 2241 C C . VAL A 1 276 ? -8.554 -5.494 42.957 1.00 38.94 276 VAL A C 1
ATOM 2243 O O . VAL A 1 276 ? -8.655 -5.575 44.177 1.00 38.94 276 VAL A O 1
ATOM 2246 N N . THR A 1 277 ? -9.544 -5.021 42.214 1.00 45.44 277 THR A N 1
ATOM 2247 C CA . THR A 1 277 ? -10.933 -5.081 42.634 1.00 45.44 277 THR A CA 1
ATOM 2248 C C . THR A 1 277 ? -11.394 -6.497 42.333 1.00 45.44 277 THR A C 1
ATOM 2250 O O . THR A 1 277 ? -11.651 -6.857 41.187 1.00 45.44 277 THR A O 1
ATOM 2253 N N . HIS A 1 278 ? -11.423 -7.328 43.377 1.00 36.38 278 HIS A N 1
ATOM 2254 C CA . HIS A 1 278 ? -12.107 -8.615 43.362 1.00 36.38 278 HIS A CA 1
ATOM 2255 C C . HIS A 1 278 ? -13.545 -8.398 42.875 1.00 36.38 278 HIS A C 1
ATOM 2257 O O . HIS A 1 278 ? -14.391 -7.901 43.613 1.00 36.38 278 HIS A O 1
ATOM 2263 N N . VAL A 1 279 ? -13.810 -8.751 41.622 1.00 39.25 279 VAL A N 1
ATOM 2264 C CA . VAL A 1 279 ? -15.158 -8.909 41.085 1.00 39.25 279 VAL A CA 1
ATOM 2265 C C . VAL A 1 279 ? -15.219 -10.335 40.555 1.00 39.25 279 VAL A C 1
ATOM 2267 O O . VAL A 1 279 ? -14.739 -10.634 39.464 1.00 39.25 279 VAL A O 1
ATOM 2270 N N . GLU A 1 280 ? -15.732 -11.237 41.391 1.00 41.28 280 GLU A N 1
ATOM 2271 C CA . GLU A 1 280 ? -16.115 -12.589 40.993 1.00 41.28 280 GLU A CA 1
ATOM 2272 C C . GLU A 1 280 ? -17.283 -12.499 40.006 1.00 41.28 280 GLU A C 1
ATOM 2274 O O . GLU A 1 280 ? -18.406 -12.213 40.410 1.00 41.28 280 GLU A O 1
ATOM 2279 N N . VAL A 1 281 ? -17.043 -12.759 38.717 1.00 38.81 281 VAL A N 1
ATOM 2280 C CA . VAL A 1 281 ? -18.115 -13.112 37.773 1.00 38.81 281 VAL A CA 1
ATOM 2281 C C . VAL A 1 281 ? -17.647 -14.235 36.842 1.00 38.81 281 VAL A C 1
ATOM 2283 O O . VAL A 1 281 ? -16.828 -14.045 35.948 1.00 38.81 281 VAL A O 1
ATOM 2286 N N . LEU A 1 282 ? -18.187 -15.416 37.147 1.00 35.91 282 LEU A N 1
ATOM 2287 C CA . LEU A 1 282 ? -18.536 -16.578 36.321 1.00 35.91 282 LEU A CA 1
ATOM 2288 C C . LEU A 1 282 ? -18.026 -16.606 34.866 1.00 35.91 282 LEU A C 1
ATOM 2290 O O . LEU A 1 282 ? -18.516 -15.905 33.984 1.00 35.91 282 LEU A O 1
ATOM 2294 N N . SER A 1 283 ? -17.100 -17.531 34.616 1.00 33.84 283 SER A N 1
ATOM 2295 C CA . SER A 1 283 ? -16.657 -17.967 33.294 1.00 33.84 283 SER A CA 1
ATOM 2296 C C . SER A 1 283 ? -17.543 -19.095 32.755 1.00 33.84 283 SER A C 1
ATOM 2298 O O . SER A 1 283 ? -17.490 -20.204 33.287 1.00 33.84 283 SER A O 1
ATOM 2300 N N . GLU A 1 284 ? -18.256 -18.870 31.651 1.00 34.34 284 GLU A N 1
ATOM 2301 C CA . GLU A 1 284 ? -18.768 -19.956 30.808 1.00 34.34 284 GLU A CA 1
ATOM 2302 C C . GLU A 1 284 ? -18.482 -19.724 29.313 1.00 34.34 284 GLU A C 1
ATOM 2304 O O . GLU A 1 284 ? -18.824 -18.708 28.715 1.00 34.34 284 GLU A O 1
ATOM 2309 N N . SER A 1 285 ? -17.817 -20.740 28.756 1.00 37.44 285 SER A N 1
ATOM 2310 C CA . SER A 1 285 ? -17.818 -21.232 27.374 1.00 37.44 285 SER A CA 1
ATOM 2311 C C . SER A 1 285 ? -17.543 -20.268 26.213 1.00 37.44 285 SER A C 1
ATOM 2313 O O . SER A 1 285 ? -18.458 -19.656 25.688 1.00 37.44 285 SER A O 1
ATOM 2315 N N . TYR A 1 286 ? -16.321 -20.316 25.670 1.00 33.19 286 TYR A N 1
ATOM 2316 C CA . TYR A 1 286 ? -16.091 -20.402 24.216 1.00 33.19 286 TYR A CA 1
ATOM 2317 C C . TYR A 1 286 ? -14.732 -21.071 23.955 1.00 33.19 286 TYR A C 1
ATOM 2319 O O . TYR A 1 286 ? -13.736 -20.439 23.616 1.00 33.19 286 TYR A O 1
ATOM 2327 N N . ALA A 1 287 ? -14.693 -22.391 24.134 1.00 35.31 287 ALA A N 1
ATOM 2328 C CA . ALA A 1 287 ? -13.594 -23.237 23.690 1.00 35.31 287 ALA A CA 1
ATOM 2329 C C . ALA A 1 287 ? -14.173 -24.522 23.093 1.00 35.31 287 ALA A C 1
ATOM 2331 O O . ALA A 1 287 ? -14.533 -25.438 23.822 1.00 35.31 287 ALA A O 1
ATOM 2332 N N . SER A 1 288 ? -14.312 -24.559 21.768 1.00 37.47 288 SER A N 1
ATOM 2333 C CA . SER A 1 288 ? -14.130 -25.747 20.917 1.00 37.47 288 SER A CA 1
ATOM 2334 C C . SER A 1 288 ? -14.732 -25.489 19.537 1.00 37.47 288 SER A C 1
ATOM 2336 O O . SER A 1 288 ? -15.938 -25.451 19.352 1.00 37.47 288 SER A O 1
ATOM 2338 N N . ASN A 1 289 ? -13.871 -25.314 18.540 1.00 34.09 289 ASN A N 1
ATOM 2339 C CA . ASN A 1 289 ? -14.175 -25.758 17.183 1.00 34.09 289 ASN A CA 1
ATOM 2340 C C . ASN A 1 289 ? -12.856 -26.148 16.519 1.00 34.09 289 ASN A C 1
ATOM 2342 O O . ASN A 1 289 ? -12.255 -25.424 15.725 1.00 34.09 289 ASN A O 1
ATOM 2346 N N . THR A 1 290 ? -12.380 -27.320 16.928 1.00 38.62 290 THR A N 1
ATOM 2347 C CA . THR A 1 290 ? -11.425 -28.142 16.196 1.00 38.62 290 THR A CA 1
ATOM 2348 C C . THR A 1 290 ? -12.066 -28.547 14.870 1.00 38.62 290 THR A C 1
ATOM 2350 O O . THR A 1 290 ? -12.950 -29.397 14.813 1.00 38.62 290 THR A O 1
ATOM 2353 N N . TRP A 1 291 ? -11.634 -27.918 13.779 1.00 37.72 291 TRP A N 1
ATOM 2354 C CA . TRP A 1 291 ? -12.048 -28.310 12.436 1.00 37.72 291 TRP A CA 1
ATOM 2355 C C . TRP A 1 291 ? -11.398 -29.645 12.070 1.00 37.72 291 TRP A C 1
ATOM 2357 O O . TRP A 1 291 ? -10.210 -29.714 11.752 1.00 37.72 291 TRP A O 1
ATOM 2367 N N . HIS A 1 292 ? -12.196 -30.711 12.112 1.00 36.97 292 HIS A N 1
ATOM 2368 C CA . HIS A 1 292 ? -11.834 -31.998 11.541 1.00 36.97 292 HIS A CA 1
ATOM 2369 C C . HIS A 1 292 ? -11.640 -31.875 10.026 1.00 36.97 292 HIS A C 1
ATOM 2371 O O . HIS A 1 292 ? -12.544 -31.523 9.268 1.00 36.97 292 HIS A O 1
ATOM 2377 N N . ARG A 1 293 ? -10.426 -32.223 9.607 1.00 37.06 293 ARG A N 1
ATOM 2378 C CA . ARG A 1 293 ? -10.016 -32.526 8.240 1.00 37.06 293 ARG A CA 1
ATOM 2379 C C . ARG A 1 293 ? -10.837 -33.728 7.748 1.00 37.06 293 ARG A C 1
ATOM 2381 O O . ARG A 1 293 ? -10.557 -34.854 8.142 1.00 37.06 293 ARG A O 1
ATOM 2388 N N . ARG A 1 294 ? -11.862 -33.503 6.921 1.00 39.44 294 ARG A N 1
ATOM 2389 C CA . ARG A 1 294 ? -12.428 -34.570 6.083 1.00 39.44 294 ARG A CA 1
ATOM 2390 C C . ARG A 1 294 ? -11.624 -34.629 4.797 1.00 39.44 294 ARG A C 1
ATOM 2392 O O . ARG A 1 294 ? -11.757 -33.776 3.926 1.00 39.44 294 ARG A O 1
ATOM 2399 N N . GLU A 1 295 ? -10.770 -35.637 4.721 1.00 54.84 295 GLU A N 1
ATOM 2400 C CA . GLU A 1 295 ? -10.394 -36.233 3.450 1.00 54.84 295 GLU A CA 1
ATOM 2401 C C . GLU A 1 295 ? -11.662 -36.819 2.818 1.00 54.84 295 GLU A C 1
ATOM 2403 O O . GLU A 1 295 ? -12.498 -37.423 3.496 1.00 54.84 295 GLU A O 1
ATOM 2408 N N . SER A 1 296 ? -11.848 -36.612 1.521 1.00 38.06 296 SER A N 1
ATOM 2409 C CA . SER A 1 296 ? -12.729 -37.459 0.726 1.00 38.06 296 SER A CA 1
ATOM 2410 C C . SER A 1 296 ? -12.087 -37.670 -0.643 1.00 38.06 296 SER A C 1
ATOM 2412 O O . SER A 1 296 ? -11.584 -36.701 -1.219 1.00 38.06 296 SER A O 1
ATOM 2414 N N . PRO A 1 297 ? -12.051 -38.923 -1.121 1.00 50.78 297 PRO A N 1
ATOM 2415 C CA . PRO A 1 297 ? -11.471 -39.291 -2.399 1.00 50.78 297 PRO A CA 1
ATOM 2416 C C . PRO A 1 297 ? -12.492 -39.098 -3.525 1.00 50.78 297 PRO A C 1
ATOM 2418 O O . PRO A 1 297 ? -13.683 -39.327 -3.310 1.00 50.78 297 PRO A O 1
ATOM 2421 N N . CYS A 1 298 ? -11.992 -38.664 -4.683 1.00 40.88 298 CYS A N 1
ATOM 2422 C CA . CYS A 1 298 ? -12.396 -38.969 -6.065 1.00 40.88 298 CYS A CA 1
ATOM 2423 C C . CYS A 1 298 ? -11.718 -37.951 -6.989 1.00 40.88 298 CYS A C 1
ATOM 2425 O O . CYS A 1 298 ? -11.959 -36.736 -6.805 1.00 40.88 298 CYS A O 1
#

Sequence (298 aa):
MTDLTNIPHELRIEIFENISDRQDALNFRSLDKTNQTLITDTVFARHHLLPKQHYILKVLIETYKGCARTGSGLVLLEGGLTHKLTKQLFHDAMAENPPFEAGKRLIEAFEALHDMKMRDRTPKQFTNLTTHRMTRFLTEVKELPFYGKFYRQRTDIYNAPRIGPFEPVYHKKCRDDVVAVLQSLQDYVEPRMERFRDTTLFAAGVVAVFSAVSSCLQKRCYFIPAAGSAVAFKMDNWIHHGRAEVMKWFRLMKVICMMVEDRASQKHVPQPAATVTHVEVLSESYASNTWHRRESPC

Radius of gyration: 24.91 Å; chains: 1; bounding box: 55×70×74 Å

pLDDT: mean 85.29, std 16.56, range [33.19, 97.94]

Foldseek 3Di:
DDDPPPDDLVVLLVVLLPDQDPVVNVCSCVVDPSSVVSCDPVSCVVQADDPLLVLLLVLLLVQDPLFLVTGSSQLLVQLPDDRVVSNVLNCLSPDPRRRRVSSVVSVVSLLVLQVGFGPPDQLVNLCCVQLVLLVVVLVCLVVAAADEVQADRVQRWRWADDDPPDDIDIDGPLSVVVNVLSVVLCVVLVVCSVVSSRGSSLSSLSVNLSVQLVCLCVVQFWDAPDVPGDIHGYSVSCVVPNVVSNVSSSSNNVSSVVSSVVVVVVVPPPPPPPPPPDDDDDDDDDDDDPDDDDDDDD

Organism: NCBI:txid1160509

Secondary structure (DSSP, 8-state):
---GGGS-HHHHHHHHHH---HHHHHHHHHSSHHHHHHS-HHHHHHHS--HHHHHHHHHHHHH--SSTTSHHHHHHHHTT--HHHHHHHHHHHTSSS--HHHHHHHHHHHHHTTTSPPSS--HHHHHHHHHHHHHHHHHHHHHSPEE-TTEETTTTEEEEPP-TTSPPEEEESHHHHHHHHHHHHHHHHHHHHHHTTT-HHHHHHHHHHHHHHHHHIIIIIEE-SSTTPPPEEEHHHIIIIIHHHHHHHHHHHHHHHHHHHHHHHHHTSPPP--------------------------